Protein AF-A0A218NM94-F1 (afdb_monomer_lite)

Radius of gyration: 32.12 Å; chains: 1; bounding box: 61×54×102 Å

Sequence (237 aa):
MKALKYLYLQYPYISLLTIGGLIFYWLFNIYSILLILPFGMTILFIKFINKNYQDMENSHKIRSNFVQSINMLYYETKLKHLSLINGIKETSISSNNKEVCSYFKSISRRVTYGEKLIDALDDKCPNEIYDMVSSIKGNISSGMDFGKSSYSVYKSEINKENDLSEYKAYSAQKYSTLGILASIVMPSFIMFGVIGYSIINSFLKIFWAFSIVLTCIIPPVYLIIKLKMKSVDFNEV

Organism: NCBI:txid1920749

Structure (mmCIF, N/CA/C/O backbone):
data_AF-A0A218NM94-F1
#
_entry.id   AF-A0A218NM94-F1
#
loop_
_atom_site.group_PDB
_atom_site.id
_atom_site.type_symbol
_atom_site.label_atom_id
_atom_site.label_alt_id
_atom_site.label_comp_id
_atom_site.label_asym_id
_atom_site.label_entity_id
_atom_site.label_seq_id
_atom_site.pdbx_PDB_ins_code
_atom_site.Cartn_x
_atom_site.Cartn_y
_atom_site.Cartn_z
_atom_site.occupancy
_atom_site.B_iso_or_equiv
_atom_site.auth_seq_id
_atom_site.auth_comp_id
_atom_site.auth_asym_id
_atom_site.auth_atom_id
_atom_site.pdbx_PDB_model_num
ATOM 1 N N . MET A 1 1 ? 20.799 38.366 -69.382 1.00 53.56 1 MET A N 1
ATOM 2 C CA . MET A 1 1 ? 20.299 36.968 -69.434 1.00 53.56 1 MET A CA 1
ATOM 3 C C . MET A 1 1 ? 21.374 35.927 -69.801 1.00 53.56 1 MET A C 1
ATOM 5 O O . MET A 1 1 ? 21.393 34.878 -69.175 1.00 53.56 1 MET A O 1
ATOM 9 N N . LYS A 1 2 ? 22.316 36.194 -70.731 1.00 53.50 2 LYS A N 1
ATOM 10 C CA . LYS A 1 2 ? 23.432 35.264 -71.050 1.00 53.50 2 LYS A CA 1
ATOM 11 C C . LYS A 1 2 ? 24.483 35.104 -69.927 1.00 53.50 2 LYS A C 1
ATOM 13 O O . LYS A 1 2 ? 24.964 33.998 -69.725 1.00 53.50 2 LYS A O 1
ATOM 18 N N . ALA A 1 3 ? 24.772 36.153 -69.149 1.00 54.31 3 ALA A N 1
ATOM 19 C CA . ALA A 1 3 ? 25.753 36.107 -68.050 1.00 54.31 3 ALA A CA 1
ATOM 20 C C . ALA A 1 3 ? 25.316 35.231 -66.851 1.00 54.31 3 ALA A C 1
ATOM 22 O O . ALA A 1 3 ? 26.123 34.510 -66.277 1.00 54.31 3 ALA A O 1
ATOM 23 N N . LEU A 1 4 ? 24.017 35.215 -66.531 1.00 53.50 4 LEU A N 1
ATOM 24 C CA . LEU A 1 4 ? 23.440 34.344 -65.495 1.00 53.50 4 LEU A CA 1
ATOM 25 C C . LEU A 1 4 ? 23.495 32.858 -65.886 1.00 53.50 4 LEU A C 1
ATOM 27 O O . LEU A 1 4 ? 23.698 31.998 -65.035 1.00 53.50 4 LEU A O 1
ATOM 31 N N . LYS A 1 5 ? 23.375 32.564 -67.187 1.00 53.25 5 LYS A N 1
ATOM 32 C CA . LYS A 1 5 ? 23.492 31.204 -67.727 1.00 53.25 5 LYS A CA 1
ATOM 33 C C . LYS A 1 5 ? 24.925 30.661 -67.602 1.00 53.25 5 LYS A C 1
ATOM 35 O O . LYS A 1 5 ? 25.093 29.473 -67.363 1.00 53.25 5 LYS A O 1
ATOM 40 N N . TYR A 1 6 ? 25.937 31.529 -67.698 1.00 51.84 6 TYR A N 1
ATOM 41 C CA . TYR A 1 6 ? 27.348 31.167 -67.514 1.00 51.84 6 TYR A CA 1
ATOM 42 C C . TYR A 1 6 ? 27.719 30.917 -66.045 1.00 51.84 6 TYR A C 1
ATOM 44 O O . TYR A 1 6 ? 28.402 29.941 -65.759 1.00 51.84 6 TYR A O 1
ATOM 52 N N . LEU A 1 7 ? 27.196 31.713 -65.106 1.00 51.97 7 LEU A N 1
ATOM 53 C CA . LEU A 1 7 ? 27.401 31.494 -63.665 1.00 51.97 7 LEU A CA 1
ATOM 54 C C . LEU A 1 7 ? 26.847 30.140 -63.181 1.00 51.97 7 LEU A C 1
ATOM 56 O O . LEU A 1 7 ? 27.481 29.475 -62.366 1.00 51.97 7 LEU A O 1
ATOM 60 N N . TYR A 1 8 ? 25.709 29.697 -63.726 1.00 52.47 8 TYR A N 1
ATOM 61 C CA . TYR A 1 8 ? 25.115 28.391 -63.401 1.00 52.47 8 TYR A CA 1
ATOM 62 C C . TYR A 1 8 ? 25.896 27.200 -63.992 1.00 52.47 8 TYR A C 1
ATOM 64 O O . TYR A 1 8 ? 25.900 26.117 -63.414 1.00 52.47 8 TYR A O 1
ATOM 72 N N . LEU A 1 9 ? 26.572 27.403 -65.129 1.00 53.91 9 LEU A N 1
ATOM 73 C CA . LEU A 1 9 ? 27.422 26.403 -65.792 1.00 53.91 9 LEU A CA 1
ATOM 74 C C . LEU A 1 9 ? 28.809 26.274 -65.142 1.00 53.91 9 LEU A C 1
ATOM 76 O O . LEU A 1 9 ? 29.427 25.219 -65.240 1.00 53.91 9 LEU A O 1
ATOM 80 N N . GLN A 1 10 ? 29.291 27.328 -64.478 1.00 53.81 10 GLN A N 1
ATOM 81 C CA . GLN A 1 10 ? 30.653 27.396 -63.941 1.00 53.81 10 GLN A CA 1
ATOM 82 C C . GLN A 1 10 ? 30.760 26.921 -62.481 1.00 53.81 10 GLN A C 1
ATOM 84 O O . GLN A 1 10 ? 31.836 26.510 -62.055 1.00 53.81 10 GLN A O 1
ATOM 89 N N . TYR A 1 11 ? 29.649 26.897 -61.730 1.00 55.34 11 TYR A N 1
ATOM 90 C CA . TYR A 1 11 ? 29.624 26.460 -60.325 1.00 55.34 11 TYR A CA 1
ATOM 91 C C . TYR A 1 11 ? 28.515 25.443 -59.976 1.00 55.34 11 TYR A C 1
ATOM 93 O O . TYR A 1 11 ? 27.888 25.573 -58.920 1.00 55.34 11 TYR A O 1
ATOM 101 N N . PRO A 1 12 ? 28.276 24.390 -60.787 1.00 60.06 12 PRO A N 1
ATOM 102 C CA . PRO A 1 12 ? 27.277 23.363 -60.465 1.00 60.06 12 PRO A CA 1
ATOM 103 C C . PRO A 1 12 ? 27.571 22.649 -59.133 1.00 60.06 12 PRO A C 1
ATOM 105 O O . PRO A 1 12 ? 26.672 22.128 -58.484 1.00 60.06 12 PRO A O 1
ATOM 108 N N . TYR A 1 13 ? 28.828 22.667 -58.686 1.00 59.38 13 TYR A N 1
ATOM 109 C CA . TYR A 1 13 ? 29.263 22.073 -57.424 1.00 59.38 13 TYR A CA 1
ATOM 110 C C . TYR A 1 13 ? 28.850 22.882 -56.185 1.00 59.38 13 TYR A C 1
ATOM 112 O O . TYR A 1 13 ? 28.630 22.293 -55.130 1.00 59.38 13 TYR A O 1
ATOM 120 N N . ILE A 1 14 ? 28.700 24.209 -56.292 1.00 64.88 14 ILE A N 1
ATOM 121 C CA . ILE A 1 14 ? 28.324 25.069 -55.153 1.00 64.88 14 ILE A CA 1
ATOM 122 C C . ILE A 1 14 ? 26.828 24.927 -54.846 1.00 64.88 14 ILE A C 1
ATOM 124 O O . ILE A 1 14 ? 26.435 24.833 -53.681 1.00 64.88 14 ILE A O 1
ATOM 128 N N . SER A 1 15 ? 25.985 24.845 -55.880 1.00 67.31 15 SER A N 1
ATOM 129 C CA . SER A 1 15 ? 24.555 24.561 -55.712 1.00 67.31 15 SER A CA 1
ATOM 130 C C . SER A 1 15 ? 24.318 23.142 -55.182 1.00 67.31 15 SER A C 1
ATOM 132 O O . SER A 1 15 ? 23.491 22.956 -54.294 1.00 67.31 15 SER A O 1
ATOM 134 N N . LEU A 1 16 ? 25.096 22.147 -55.625 1.00 68.50 16 LEU A N 1
ATOM 135 C CA . LEU A 1 16 ? 25.020 20.785 -55.080 1.00 68.50 16 LEU A CA 1
ATOM 136 C C . LEU A 1 16 ? 25.474 20.696 -53.614 1.00 68.50 16 LEU A C 1
ATOM 138 O O . LEU A 1 16 ? 24.829 20.012 -52.823 1.00 68.50 16 LEU A O 1
ATOM 142 N N . LEU A 1 17 ? 26.547 21.398 -53.235 1.00 66.31 17 LEU A N 1
ATOM 143 C CA . LEU A 1 17 ? 27.038 21.441 -51.852 1.00 66.31 17 LEU A CA 1
ATOM 144 C C . LEU A 1 17 ? 26.047 22.122 -50.904 1.00 66.31 17 LEU A C 1
ATOM 146 O O . LEU A 1 17 ? 25.830 21.643 -49.795 1.00 66.31 17 LEU A O 1
ATOM 150 N N . THR A 1 18 ? 25.420 23.216 -51.339 1.00 71.88 18 THR A N 1
ATOM 151 C CA . THR A 1 18 ? 24.426 23.936 -50.525 1.00 71.88 18 THR A CA 1
ATOM 152 C C . THR A 1 18 ? 23.131 23.141 -50.367 1.00 71.88 18 THR A C 1
ATOM 154 O O . THR A 1 18 ? 22.624 23.030 -49.251 1.00 71.88 18 THR A O 1
ATOM 157 N N . ILE A 1 19 ? 22.636 22.508 -51.437 1.00 76.00 19 ILE A N 1
ATOM 158 C CA . ILE A 1 19 ? 21.467 21.615 -51.375 1.00 76.00 19 ILE A CA 1
ATOM 159 C C . ILE A 1 19 ? 21.780 20.370 -50.530 1.00 76.00 19 ILE A C 1
ATOM 161 O O . ILE A 1 19 ? 20.990 20.007 -49.660 1.00 76.00 19 ILE A O 1
ATOM 165 N N . GLY A 1 20 ? 22.948 19.749 -50.721 1.00 72.12 20 GLY A N 1
ATOM 166 C CA . GLY A 1 20 ? 23.395 18.603 -49.926 1.00 72.12 20 GLY A CA 1
ATOM 167 C C . GLY A 1 20 ? 23.556 18.938 -48.441 1.00 72.12 20 GLY A C 1
ATOM 168 O O . GLY A 1 20 ? 23.115 18.167 -47.590 1.00 72.12 20 GLY A O 1
ATOM 169 N N . GLY A 1 21 ? 24.104 20.115 -48.122 1.00 71.69 21 GLY A N 1
ATOM 170 C CA . GLY A 1 21 ? 24.220 20.618 -46.751 1.00 71.69 21 GLY A CA 1
ATOM 171 C C . GLY A 1 21 ? 22.864 20.884 -46.091 1.00 71.69 21 GLY A C 1
ATOM 172 O O . GLY A 1 21 ? 22.669 20.520 -44.932 1.00 71.69 21 GLY A O 1
ATOM 173 N N . LEU A 1 22 ? 21.899 21.441 -46.832 1.00 72.25 22 LEU A N 1
ATOM 174 C CA . LEU A 1 22 ? 20.527 21.646 -46.351 1.00 72.25 22 LEU A CA 1
ATOM 175 C C . LEU A 1 22 ? 19.803 20.321 -46.087 1.00 72.25 22 LEU A C 1
ATOM 177 O O . LEU A 1 22 ? 19.177 20.170 -45.039 1.00 72.25 22 LEU A O 1
ATOM 181 N N . ILE A 1 23 ? 19.926 19.345 -46.992 1.00 74.56 23 ILE A N 1
ATOM 182 C CA . ILE A 1 23 ? 19.356 18.001 -46.810 1.00 74.56 23 ILE A CA 1
ATOM 183 C C . ILE A 1 23 ? 19.996 17.311 -45.600 1.00 74.56 23 ILE A C 1
ATOM 185 O O . ILE A 1 23 ? 19.284 16.737 -44.777 1.00 74.56 23 ILE A O 1
ATOM 189 N N . PHE A 1 24 ? 21.319 17.409 -45.450 1.00 70.44 24 PHE A N 1
ATOM 190 C CA . PHE A 1 24 ? 22.036 16.851 -44.304 1.00 70.44 24 PHE A CA 1
ATOM 191 C C . PHE A 1 24 ? 21.584 17.483 -42.981 1.00 70.44 24 PHE A C 1
ATOM 193 O O . PHE A 1 24 ? 21.282 16.759 -42.037 1.00 70.44 24 PHE A O 1
ATOM 200 N N . TYR A 1 25 ? 21.461 18.813 -42.918 1.00 72.44 25 TYR A N 1
ATOM 201 C CA . TYR A 1 25 ? 20.959 19.524 -41.737 1.00 72.44 25 TYR A CA 1
ATOM 202 C C . TYR A 1 25 ? 19.510 19.143 -41.393 1.00 72.44 25 TYR A C 1
ATOM 204 O O . TYR A 1 25 ? 19.170 18.952 -40.224 1.00 72.44 25 TYR A O 1
ATOM 212 N N . TRP A 1 26 ? 18.651 18.990 -42.404 1.00 72.62 26 TRP A N 1
ATOM 213 C CA . TRP A 1 26 ? 17.251 18.612 -42.209 1.00 72.62 26 TRP A CA 1
ATOM 214 C C . TRP A 1 26 ? 17.112 17.170 -41.703 1.00 72.62 26 TRP A C 1
ATOM 216 O O . TRP A 1 26 ? 16.422 16.925 -40.712 1.00 72.62 26 TRP A O 1
ATOM 226 N N . LEU A 1 27 ? 17.847 16.231 -42.309 1.00 67.31 27 LEU A N 1
ATOM 227 C CA . LEU A 1 27 ? 17.926 14.845 -41.842 1.00 67.31 27 LEU A CA 1
ATOM 228 C C . LEU A 1 27 ? 18.492 14.777 -40.421 1.00 67.31 27 LEU A C 1
ATOM 230 O O . LEU A 1 27 ? 17.910 14.107 -39.572 1.00 67.31 27 LEU A O 1
ATOM 234 N N . PHE A 1 28 ? 19.571 15.508 -40.130 1.00 71.44 28 PHE A N 1
ATOM 235 C CA . PHE A 1 28 ? 20.181 15.541 -38.800 1.00 71.44 28 PHE A CA 1
ATOM 236 C C . PHE A 1 28 ? 19.199 16.036 -37.729 1.00 71.44 28 PHE A C 1
ATOM 238 O O . PHE A 1 28 ? 19.097 15.416 -36.671 1.00 71.44 28 PHE A O 1
ATOM 245 N N . ASN A 1 29 ? 18.409 17.080 -38.004 1.00 67.00 29 ASN A N 1
ATOM 246 C CA . ASN A 1 29 ? 17.378 17.554 -37.074 1.00 67.00 29 ASN A CA 1
ATOM 247 C C . ASN A 1 29 ? 16.273 16.516 -36.834 1.00 67.00 29 ASN A C 1
ATOM 249 O O . ASN A 1 29 ? 15.885 16.295 -35.689 1.00 67.00 29 ASN A O 1
ATOM 253 N N . ILE A 1 30 ? 15.799 15.834 -37.881 1.00 71.75 30 ILE A N 1
ATOM 254 C CA . ILE A 1 30 ? 14.775 14.784 -37.745 1.00 71.75 30 ILE A CA 1
ATOM 255 C C . ILE A 1 30 ? 15.302 13.604 -36.929 1.00 71.75 30 ILE A C 1
ATOM 257 O O . ILE A 1 30 ? 14.621 13.149 -36.010 1.00 71.75 30 ILE A O 1
ATOM 261 N N . TYR A 1 31 ? 16.527 13.149 -37.206 1.00 64.75 31 TYR A N 1
ATOM 262 C CA . TYR A 1 31 ? 17.182 12.104 -36.416 1.00 64.75 31 TYR A CA 1
ATOM 263 C C . TYR A 1 31 ? 17.362 12.524 -34.952 1.00 64.75 31 TYR A C 1
ATOM 265 O O . TYR A 1 31 ? 17.128 11.717 -34.054 1.00 64.75 31 TYR A O 1
ATOM 273 N N . SER A 1 32 ? 17.708 13.788 -34.700 1.00 64.12 32 SER A N 1
ATOM 274 C CA . SER A 1 32 ? 17.863 14.328 -33.343 1.00 64.12 32 SER A CA 1
ATOM 275 C C . SER A 1 32 ? 16.534 14.351 -32.576 1.00 64.12 32 SER A C 1
ATOM 277 O O . SER A 1 32 ? 16.477 13.948 -31.416 1.00 64.12 32 SER A O 1
ATOM 279 N N . ILE A 1 33 ? 15.442 14.764 -33.227 1.00 69.06 33 ILE A N 1
ATOM 280 C CA . ILE A 1 33 ? 14.098 14.795 -32.626 1.00 69.06 33 ILE A CA 1
ATOM 281 C C . ILE A 1 33 ? 13.595 13.374 -32.342 1.00 69.06 33 ILE A C 1
ATOM 283 O O . ILE A 1 33 ? 13.085 13.106 -31.252 1.00 69.06 33 ILE A O 1
ATOM 287 N N . LEU A 1 34 ? 13.793 12.448 -33.288 1.00 66.12 34 LEU A N 1
ATOM 288 C CA . LEU A 1 34 ? 13.477 11.026 -33.111 1.00 66.12 34 LEU A CA 1
ATOM 289 C C . LEU A 1 34 ? 14.283 10.387 -31.975 1.00 66.12 34 LEU A C 1
ATOM 291 O O . LEU A 1 34 ? 13.782 9.472 -31.328 1.00 66.12 34 LEU A O 1
ATOM 295 N N . LEU A 1 35 ? 15.497 10.876 -31.703 1.00 63.84 35 LEU A N 1
ATOM 296 C CA . LEU A 1 35 ? 16.317 10.434 -30.574 1.00 63.84 35 LEU A CA 1
ATOM 297 C C . LEU A 1 35 ? 15.827 10.975 -29.230 1.00 63.84 35 LEU A C 1
ATOM 299 O O . LEU A 1 35 ? 15.881 10.245 -28.250 1.00 63.84 35 LEU A O 1
ATOM 303 N N . ILE A 1 36 ? 15.338 12.216 -29.158 1.00 66.56 36 ILE A N 1
ATOM 304 C CA . ILE A 1 36 ? 14.906 12.849 -27.895 1.00 66.56 36 ILE A CA 1
ATOM 305 C C . ILE A 1 36 ? 13.510 12.370 -27.457 1.00 66.56 36 ILE A C 1
ATOM 307 O O . ILE A 1 36 ? 13.238 12.253 -26.259 1.00 66.56 36 ILE A O 1
ATOM 311 N N . LEU A 1 37 ? 12.627 12.051 -28.408 1.00 67.88 37 LEU A N 1
ATOM 312 C CA . LEU A 1 37 ? 11.255 11.591 -28.148 1.00 67.88 37 LEU A CA 1
ATOM 313 C C . LEU A 1 37 ? 11.172 10.385 -27.182 1.00 67.88 37 LEU A C 1
ATOM 315 O O . LEU A 1 37 ? 10.437 10.471 -26.193 1.00 67.88 37 LEU A O 1
ATOM 319 N N . PRO A 1 38 ? 11.937 9.294 -27.383 1.00 67.50 38 PRO A N 1
ATOM 320 C CA . PRO A 1 38 ? 11.977 8.156 -26.465 1.00 67.50 38 PRO A CA 1
ATOM 321 C C . PRO A 1 38 ? 12.406 8.528 -25.041 1.00 67.50 38 PRO A C 1
ATOM 323 O O . PRO A 1 38 ? 11.847 7.999 -24.077 1.00 67.50 38 PRO A O 1
ATOM 326 N N . PHE A 1 39 ? 13.346 9.468 -24.879 1.00 66.12 39 PHE A N 1
ATOM 327 C CA . PHE A 1 39 ? 13.764 9.952 -23.558 1.00 66.12 39 PHE A CA 1
ATOM 328 C C . PHE A 1 39 ? 12.646 10.730 -22.866 1.00 66.12 39 PHE A C 1
ATOM 330 O O . PHE A 1 39 ? 12.366 10.485 -21.692 1.00 66.12 39 PHE A O 1
ATOM 337 N N . GLY A 1 40 ? 11.965 11.622 -23.592 1.00 70.12 40 GLY A N 1
ATOM 338 C CA . GLY A 1 40 ? 10.813 12.359 -23.067 1.00 70.12 40 GLY A CA 1
ATOM 339 C C . GLY A 1 40 ? 9.697 11.423 -22.595 1.00 70.12 40 GLY A C 1
ATOM 340 O O . GLY A 1 40 ? 9.212 11.554 -21.469 1.00 70.12 40 GLY A O 1
ATOM 341 N N . MET A 1 41 ? 9.357 10.419 -23.411 1.00 70.38 41 MET A N 1
ATOM 342 C CA . MET A 1 41 ? 8.356 9.400 -23.068 1.00 70.38 41 MET A CA 1
ATOM 343 C C . MET A 1 41 ? 8.773 8.566 -21.854 1.00 70.38 41 MET A C 1
ATOM 345 O O . MET A 1 41 ? 7.959 8.328 -20.964 1.00 70.38 41 MET A O 1
ATOM 349 N N . THR A 1 42 ? 10.050 8.189 -21.767 1.00 69.75 42 THR A N 1
ATOM 350 C CA . THR A 1 42 ? 10.607 7.456 -20.621 1.00 69.75 42 THR A CA 1
ATOM 351 C C . THR A 1 42 ? 10.479 8.261 -19.327 1.00 69.75 42 THR A C 1
ATOM 353 O O . THR A 1 42 ? 9.999 7.743 -18.321 1.00 69.75 42 THR A O 1
ATOM 356 N N . ILE A 1 43 ? 10.831 9.550 -19.341 1.00 73.12 43 ILE A N 1
ATOM 357 C CA . ILE A 1 43 ? 10.730 10.423 -18.159 1.00 73.12 43 ILE A CA 1
ATOM 358 C C . ILE A 1 43 ? 9.274 10.578 -17.703 1.00 73.12 43 ILE A C 1
ATOM 360 O O . ILE A 1 43 ? 8.994 10.501 -16.504 1.00 73.12 43 ILE A O 1
ATOM 364 N N . LEU A 1 44 ? 8.342 10.788 -18.640 1.00 71.56 44 LEU A N 1
ATOM 365 C CA . LEU A 1 44 ? 6.914 10.886 -18.325 1.00 71.56 44 LEU A CA 1
ATOM 366 C C . LEU A 1 44 ? 6.380 9.580 -17.734 1.00 71.56 44 LEU A C 1
ATOM 368 O O . LEU A 1 44 ? 5.675 9.611 -16.726 1.00 71.56 44 LEU A O 1
ATOM 372 N N . PHE A 1 45 ? 6.772 8.445 -18.311 1.00 72.25 45 PHE A N 1
ATOM 373 C CA . PHE A 1 45 ? 6.388 7.125 -17.829 1.00 72.25 45 PHE A CA 1
ATOM 374 C C . PHE A 1 45 ? 6.890 6.875 -16.402 1.00 72.25 45 PHE A C 1
ATOM 376 O O . PHE A 1 45 ? 6.106 6.485 -15.541 1.00 72.25 45 PHE A O 1
ATOM 383 N N . ILE A 1 46 ? 8.157 7.199 -16.113 1.00 72.50 46 ILE A N 1
ATOM 384 C CA . ILE A 1 46 ? 8.741 7.098 -14.764 1.00 72.50 46 ILE A CA 1
ATOM 385 C C . ILE A 1 46 ? 7.989 7.988 -13.766 1.00 72.50 46 ILE A C 1
ATOM 387 O O . ILE A 1 46 ? 7.678 7.547 -12.659 1.00 72.50 46 ILE A O 1
ATOM 391 N N . LYS A 1 47 ? 7.664 9.232 -14.145 1.00 70.75 47 LYS A N 1
ATOM 392 C CA . LYS A 1 47 ? 6.899 10.151 -13.286 1.00 70.75 47 LYS A CA 1
ATOM 393 C C . LYS A 1 47 ? 5.495 9.629 -12.982 1.00 70.75 47 LYS A C 1
ATOM 395 O O . LYS A 1 47 ? 5.091 9.651 -11.822 1.00 70.75 47 LYS A O 1
ATOM 400 N N . PHE A 1 48 ? 4.771 9.165 -14.002 1.00 73.50 48 PHE A N 1
ATOM 401 C CA . PHE A 1 48 ? 3.420 8.619 -13.849 1.00 73.50 48 PHE A CA 1
ATOM 402 C C . PHE A 1 48 ? 3.411 7.419 -12.902 1.00 73.50 48 PHE A C 1
ATOM 404 O O . PHE A 1 48 ? 2.632 7.352 -11.954 1.00 73.50 48 PHE A O 1
ATOM 411 N N . ILE A 1 49 ? 4.352 6.511 -13.125 1.00 71.56 49 ILE A N 1
ATOM 412 C CA . ILE A 1 49 ? 4.533 5.321 -12.316 1.00 71.56 49 ILE A CA 1
ATOM 413 C C . ILE A 1 49 ? 4.875 5.651 -10.854 1.00 71.56 49 ILE A C 1
ATOM 415 O O . ILE A 1 49 ? 4.274 5.081 -9.945 1.00 71.56 49 ILE A O 1
ATOM 419 N N . ASN A 1 50 ? 5.817 6.568 -10.617 1.00 71.25 50 ASN A N 1
ATOM 420 C CA . ASN A 1 50 ? 6.214 6.941 -9.258 1.00 71.25 50 ASN A CA 1
ATOM 421 C C . ASN A 1 50 ? 5.055 7.573 -8.486 1.00 71.25 50 ASN A C 1
ATOM 423 O O . ASN A 1 50 ? 4.925 7.325 -7.290 1.00 71.25 50 ASN A O 1
ATOM 427 N N . LYS A 1 51 ? 4.209 8.361 -9.163 1.00 73.06 51 LYS A N 1
ATOM 428 C CA . LYS A 1 51 ? 3.021 8.954 -8.546 1.00 73.06 51 LYS A CA 1
ATOM 429 C C . LYS A 1 51 ? 2.026 7.876 -8.109 1.00 73.06 51 LYS A C 1
ATOM 431 O O . LYS A 1 51 ? 1.687 7.824 -6.935 1.00 73.06 51 LYS A O 1
ATOM 436 N N . ASN A 1 52 ? 1.648 6.969 -9.015 1.00 71.75 52 ASN A N 1
ATOM 437 C CA . ASN A 1 52 ? 0.734 5.869 -8.679 1.00 71.75 52 ASN A CA 1
ATOM 438 C C . ASN A 1 52 ? 1.273 5.011 -7.527 1.00 71.75 52 ASN A C 1
ATOM 440 O O . ASN A 1 52 ? 0.515 4.549 -6.681 1.00 71.75 52 ASN A O 1
ATOM 444 N N . TYR A 1 53 ? 2.591 4.819 -7.481 1.00 70.06 53 TYR A N 1
ATOM 445 C CA . TYR A 1 53 ? 3.240 4.092 -6.401 1.00 70.06 53 TYR A CA 1
ATOM 446 C C . TYR A 1 53 ? 3.141 4.820 -5.050 1.00 70.06 53 TYR A C 1
ATOM 448 O O . TYR A 1 53 ? 2.840 4.189 -4.040 1.00 70.06 53 TYR A O 1
ATOM 456 N N . GLN A 1 54 ? 3.366 6.136 -5.016 1.00 73.75 54 GLN A N 1
ATOM 457 C CA . GLN A 1 54 ? 3.206 6.925 -3.789 1.00 73.75 54 GLN A CA 1
ATOM 458 C C . GLN A 1 54 ? 1.764 6.885 -3.272 1.00 73.75 54 GLN A C 1
ATOM 460 O O . GLN A 1 54 ? 1.553 6.770 -2.065 1.00 73.75 54 GLN A O 1
ATOM 465 N N . ASP A 1 55 ? 0.789 6.931 -4.179 1.00 75.00 55 ASP A N 1
ATOM 466 C CA . ASP A 1 55 ? -0.630 6.850 -3.829 1.00 75.00 55 ASP A CA 1
ATOM 467 C C . ASP A 1 55 ? -0.974 5.471 -3.224 1.00 75.00 55 ASP A C 1
ATOM 469 O O . ASP A 1 55 ? -1.625 5.399 -2.180 1.00 75.00 55 ASP A O 1
ATOM 473 N N . MET A 1 56 ? -0.451 4.378 -3.799 1.00 75.56 56 MET A N 1
ATOM 474 C CA . MET A 1 56 ? -0.589 3.025 -3.234 1.00 75.56 56 MET A CA 1
ATOM 475 C C . MET A 1 56 ? 0.053 2.901 -1.844 1.00 75.56 56 MET A C 1
ATOM 477 O O . MET A 1 56 ? -0.576 2.394 -0.917 1.00 75.56 56 MET A O 1
ATOM 481 N N . GLU A 1 57 ? 1.287 3.382 -1.666 1.00 77.81 57 GLU A N 1
ATOM 482 C CA . GLU A 1 57 ? 1.997 3.300 -0.380 1.00 77.81 57 GLU A CA 1
ATOM 483 C C . GLU A 1 57 ? 1.258 4.071 0.730 1.00 77.81 57 GLU A C 1
ATOM 485 O O . GLU A 1 57 ? 1.135 3.587 1.860 1.00 77.81 57 GLU A O 1
ATOM 490 N N . ASN A 1 58 ? 0.702 5.241 0.400 1.00 81.06 58 ASN A N 1
ATOM 491 C CA . ASN A 1 58 ? -0.127 6.011 1.325 1.00 81.06 58 ASN A CA 1
ATOM 492 C C . 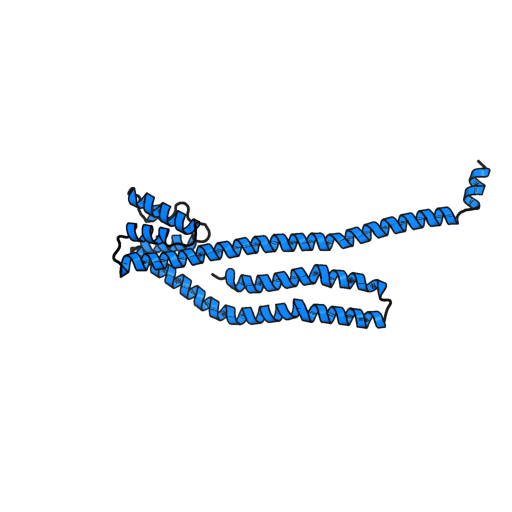ASN A 1 58 ? -1.403 5.254 1.713 1.00 81.06 58 ASN A C 1
ATOM 494 O O . ASN A 1 58 ? -1.723 5.197 2.903 1.00 81.06 58 ASN A O 1
ATOM 498 N N . SER A 1 59 ? -2.077 4.623 0.747 1.00 82.69 59 SER A N 1
ATOM 499 C CA . SER A 1 59 ? -3.269 3.805 1.002 1.00 82.69 59 SER A CA 1
ATOM 500 C C . SER A 1 59 ? -2.983 2.660 1.981 1.00 82.69 59 SER A C 1
ATOM 502 O O . SER A 1 59 ? -3.646 2.547 3.016 1.00 82.69 59 SER A O 1
ATOM 504 N N . HIS A 1 60 ? -1.912 1.888 1.758 1.00 81.69 60 HIS A N 1
ATOM 505 C CA . HIS A 1 60 ? -1.514 0.827 2.695 1.00 81.69 60 HIS A CA 1
ATOM 506 C C . HIS A 1 60 ? -1.185 1.349 4.080 1.00 81.69 60 HIS A C 1
ATOM 508 O O . HIS A 1 60 ? -1.548 0.736 5.087 1.00 81.69 60 HIS A O 1
ATOM 514 N N . LYS A 1 61 ? -0.515 2.498 4.152 1.00 84.94 61 LYS A N 1
ATOM 515 C CA . LYS A 1 61 ? -0.201 3.122 5.430 1.00 84.94 61 LYS A CA 1
ATOM 516 C C . LYS A 1 61 ? -1.472 3.515 6.179 1.00 84.94 61 LYS A C 1
ATOM 518 O O . LYS A 1 61 ? -1.520 3.339 7.396 1.00 84.94 61 LYS A O 1
ATOM 523 N N . ILE A 1 62 ? -2.494 4.037 5.502 1.00 86.75 62 ILE A N 1
ATOM 524 C CA . ILE A 1 62 ? -3.793 4.346 6.120 1.00 86.75 62 ILE A CA 1
ATOM 525 C C . ILE A 1 62 ? -4.455 3.052 6.611 1.00 86.75 62 ILE A C 1
ATOM 527 O O . ILE A 1 62 ? -4.799 2.969 7.794 1.00 86.75 62 ILE A O 1
ATOM 531 N N . ARG A 1 63 ? -4.537 2.028 5.750 1.00 89.56 63 ARG A N 1
ATOM 532 C CA . ARG A 1 63 ? -5.129 0.715 6.058 1.00 89.56 63 ARG A CA 1
ATOM 533 C C . ARG A 1 63 ? -4.487 0.066 7.288 1.00 89.56 63 ARG A C 1
ATOM 535 O O . ARG A 1 63 ? -5.175 -0.240 8.258 1.00 89.56 63 ARG A O 1
ATOM 542 N N . SER A 1 64 ? -3.158 -0.040 7.307 1.00 87.50 64 SER A N 1
ATOM 543 C CA . SER A 1 64 ? -2.401 -0.644 8.413 1.00 87.50 64 SER A CA 1
ATOM 544 C C . SER A 1 64 ? -2.573 0.125 9.730 1.00 87.50 64 SER A C 1
ATOM 546 O O . SER A 1 64 ? -2.830 -0.468 10.779 1.00 87.50 64 SER A O 1
ATOM 548 N N . ASN A 1 65 ? -2.524 1.464 9.687 1.00 89.12 65 ASN A N 1
ATOM 549 C CA . ASN A 1 65 ? -2.772 2.281 10.880 1.00 89.12 65 ASN A CA 1
ATOM 550 C C . ASN A 1 65 ? -4.204 2.111 11.403 1.00 89.12 65 ASN A C 1
ATOM 552 O O . ASN A 1 65 ? -4.425 2.147 12.616 1.00 89.12 65 ASN A O 1
ATOM 556 N N . PHE A 1 66 ? -5.179 1.924 10.512 1.00 90.44 66 PHE A N 1
ATOM 557 C CA . PHE A 1 66 ? -6.558 1.660 10.901 1.00 90.44 66 PHE A CA 1
ATOM 558 C C . PHE A 1 66 ? -6.706 0.295 11.582 1.00 90.44 66 PHE A C 1
ATOM 560 O O . PHE A 1 66 ? -7.259 0.239 12.679 1.00 90.44 66 PHE A O 1
ATOM 567 N N . VAL A 1 67 ? -6.124 -0.768 11.019 1.00 90.44 67 VAL A N 1
ATOM 568 C CA . VAL A 1 67 ? -6.079 -2.115 11.625 1.00 90.44 67 VAL A CA 1
ATOM 569 C C . VAL A 1 67 ? -5.478 -2.068 13.037 1.00 90.44 67 VAL A C 1
ATOM 571 O O . VAL A 1 67 ? -6.070 -2.587 13.988 1.00 90.44 67 VAL A O 1
ATOM 574 N N . GLN A 1 68 ? -4.352 -1.368 13.212 1.00 89.81 68 GLN A N 1
ATOM 575 C CA . GLN A 1 68 ? -3.732 -1.161 14.528 1.00 89.81 68 GLN A CA 1
ATOM 576 C C . GLN A 1 68 ? -4.641 -0.382 15.488 1.00 89.81 68 GLN A C 1
ATOM 578 O O . GLN A 1 68 ? -4.768 -0.746 16.658 1.00 89.81 68 GLN A O 1
ATOM 583 N N . SER A 1 69 ? -5.304 0.667 14.995 1.00 90.12 69 SER A N 1
ATOM 584 C CA . SER A 1 69 ? -6.216 1.492 15.796 1.00 90.12 69 SER A CA 1
ATOM 585 C C . SER A 1 69 ? -7.432 0.686 16.266 1.00 90.12 69 SER A C 1
ATOM 587 O O . SER A 1 69 ? -7.837 0.791 17.419 1.00 90.12 69 SER A O 1
ATOM 589 N N . ILE A 1 70 ? -7.984 -0.183 15.418 1.00 90.94 70 ILE A N 1
ATOM 590 C CA . ILE A 1 70 ? -9.101 -1.060 15.787 1.00 90.94 70 ILE A CA 1
ATOM 591 C C . ILE A 1 70 ? -8.687 -2.088 16.856 1.00 90.94 70 ILE A C 1
ATOM 593 O O . ILE A 1 70 ? -9.457 -2.366 17.779 1.00 90.94 70 ILE A O 1
ATOM 597 N N . ASN A 1 71 ? -7.473 -2.638 16.774 1.00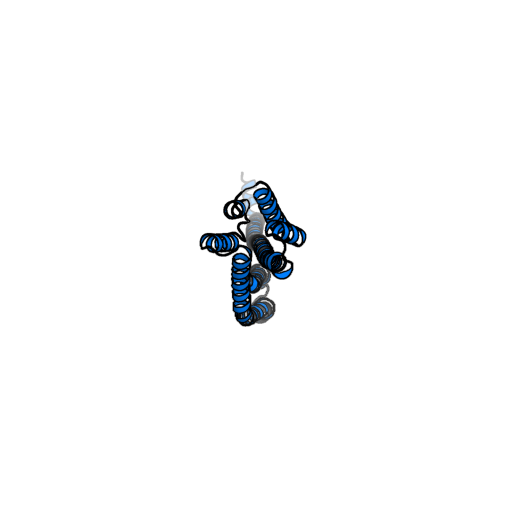 90.19 71 ASN A N 1
ATOM 598 C CA . ASN A 1 71 ? -6.951 -3.522 17.819 1.00 90.19 71 ASN A CA 1
ATOM 599 C C . ASN A 1 71 ? -6.772 -2.784 19.152 1.00 90.19 71 ASN A C 1
ATOM 601 O O . ASN A 1 71 ? -7.155 -3.290 20.207 1.00 90.19 71 ASN A O 1
ATOM 605 N N . MET A 1 72 ? -6.235 -1.562 19.095 1.00 87.19 72 MET A N 1
ATOM 606 C CA . MET A 1 72 ? -6.075 -0.708 20.271 1.00 87.19 72 MET A CA 1
ATOM 607 C C . MET A 1 72 ? -7.428 -0.411 20.919 1.00 87.19 72 MET A C 1
ATOM 609 O O . MET A 1 72 ? -7.595 -0.595 22.117 1.00 87.19 72 MET A O 1
ATOM 613 N N . LEU A 1 73 ? -8.435 -0.063 20.124 1.00 87.81 73 LEU A N 1
ATOM 614 C CA . LEU A 1 73 ? -9.801 0.133 20.593 1.00 87.81 73 LEU A CA 1
ATOM 615 C C . LEU A 1 73 ? -10.357 -1.104 21.319 1.00 87.81 73 LEU A C 1
ATOM 617 O O . LEU A 1 73 ? -10.979 -0.978 22.378 1.00 87.81 73 LEU A O 1
ATOM 621 N N . TYR A 1 74 ? -10.146 -2.304 20.773 1.00 87.31 74 TYR A N 1
ATOM 622 C CA . TYR A 1 74 ? -10.541 -3.544 21.443 1.00 87.31 74 TYR A CA 1
ATOM 623 C C . TYR A 1 74 ? -9.805 -3.728 22.778 1.00 87.31 74 TYR A C 1
ATOM 625 O O . TYR A 1 74 ? -10.424 -4.095 23.777 1.00 87.31 74 TYR A O 1
ATOM 633 N N . TYR A 1 75 ? -8.506 -3.426 22.821 1.00 85.69 75 TYR A N 1
ATOM 634 C CA . TYR A 1 75 ? -7.708 -3.464 24.047 1.00 85.69 75 TYR A CA 1
ATOM 635 C C . TYR A 1 75 ? -8.243 -2.477 25.102 1.00 85.69 75 TYR A C 1
ATOM 637 O O . TYR A 1 75 ? -8.508 -2.864 26.241 1.00 85.69 75 TYR A O 1
ATOM 645 N N . GLU A 1 76 ? -8.478 -1.222 24.718 1.00 84.25 76 GLU A N 1
ATOM 646 C CA . GLU A 1 76 ? -8.996 -0.163 25.594 1.00 84.25 76 GLU A CA 1
ATOM 647 C C . GLU A 1 76 ? -10.386 -0.507 26.160 1.00 84.25 76 GLU A C 1
ATOM 649 O O . GLU A 1 76 ? -10.650 -0.341 27.352 1.00 84.25 76 GLU A O 1
ATOM 654 N N . THR A 1 77 ? -11.276 -1.046 25.327 1.00 83.38 77 THR A N 1
ATOM 655 C CA . THR A 1 77 ? -12.647 -1.386 25.745 1.00 83.38 77 THR A CA 1
ATOM 656 C C . THR A 1 77 ? -12.717 -2.668 26.571 1.00 83.38 77 THR A C 1
ATOM 658 O O . THR A 1 77 ? -13.445 -2.723 27.562 1.00 83.38 77 THR A O 1
ATOM 661 N N . LYS A 1 78 ? -11.954 -3.706 26.207 1.00 81.12 78 LYS A N 1
ATOM 662 C CA . LYS A 1 78 ? -12.054 -5.020 26.857 1.00 81.12 78 LYS A CA 1
ATOM 663 C C . LYS A 1 78 ? -11.120 -5.192 28.049 1.00 81.12 78 LYS A C 1
ATOM 665 O O . LYS A 1 78 ? -11.535 -5.791 29.035 1.00 81.12 78 LYS A O 1
ATOM 670 N N . LEU A 1 79 ? -9.875 -4.725 27.950 1.00 76.69 79 LEU A N 1
ATOM 671 C CA . LEU A 1 79 ? -8.849 -4.964 28.974 1.00 76.69 79 LEU A CA 1
ATOM 672 C C . LEU A 1 79 ? -8.748 -3.815 29.973 1.00 76.69 79 LEU A C 1
ATOM 674 O O . LEU A 1 79 ? -8.559 -4.060 31.159 1.00 76.69 79 LEU A O 1
ATOM 678 N N . LYS A 1 80 ? -8.922 -2.571 29.517 1.00 79.00 80 LYS A N 1
ATOM 679 C CA . LYS A 1 80 ? -8.970 -1.396 30.403 1.00 79.00 80 LYS A CA 1
ATOM 680 C C . LYS A 1 80 ? -10.386 -1.022 30.845 1.00 79.00 80 LYS A C 1
ATOM 682 O O . LYS A 1 80 ? -10.552 -0.062 31.590 1.00 79.00 80 LYS A O 1
ATOM 687 N N . HIS A 1 81 ? -11.394 -1.781 30.407 1.00 80.69 81 HIS A N 1
ATOM 688 C CA . HIS A 1 81 ? -12.807 -1.589 30.749 1.00 80.69 81 HIS A CA 1
ATOM 689 C C . HIS A 1 81 ? -13.325 -0.165 30.492 1.00 80.69 81 HIS A C 1
ATOM 691 O O . HIS A 1 81 ? -14.259 0.296 31.154 1.00 80.69 81 HIS A O 1
ATOM 697 N N . LEU A 1 82 ? -12.732 0.550 29.531 1.00 84.94 82 LEU A N 1
ATOM 698 C CA . LEU A 1 82 ? -13.215 1.870 29.154 1.00 84.94 82 LEU A CA 1
ATOM 699 C C . LEU A 1 82 ? -14.561 1.746 28.442 1.00 84.94 82 LEU A C 1
ATOM 701 O O . LEU A 1 82 ? -14.797 0.824 27.658 1.00 84.94 82 LEU A O 1
ATOM 705 N N . SER A 1 83 ? -15.436 2.727 28.672 1.00 86.25 83 SER A N 1
ATOM 706 C CA . SER A 1 83 ? -16.646 2.862 27.865 1.00 86.25 83 SER A CA 1
ATOM 707 C C . SER A 1 83 ? -16.267 2.998 26.391 1.00 86.25 83 SER A C 1
ATOM 709 O O . SER A 1 83 ? -15.234 3.581 26.058 1.00 86.25 83 SER A O 1
ATOM 711 N N . LEU A 1 84 ? -17.121 2.502 25.496 1.00 85.31 84 LEU A N 1
ATOM 712 C CA . LEU A 1 84 ? -16.894 2.550 24.052 1.00 85.31 84 LEU A CA 1
ATOM 713 C C . LEU A 1 84 ? -16.470 3.947 23.565 1.00 85.31 84 LEU A C 1
ATOM 715 O O . LEU A 1 84 ? -15.511 4.085 22.812 1.00 85.31 84 LEU A O 1
ATOM 719 N N . ILE A 1 85 ? -17.153 4.993 24.036 1.00 87.44 85 ILE A N 1
ATOM 720 C CA . ILE A 1 85 ? -16.866 6.383 23.657 1.00 87.44 85 ILE A CA 1
ATOM 721 C C . ILE A 1 85 ? -15.463 6.799 24.115 1.00 87.44 85 ILE A C 1
ATOM 723 O O . ILE A 1 85 ? -14.742 7.440 23.350 1.00 87.44 85 ILE A O 1
ATOM 727 N N . ASN A 1 86 ? -15.064 6.429 25.334 1.00 87.44 86 ASN A N 1
ATOM 728 C CA . ASN A 1 86 ? -13.732 6.733 25.855 1.00 87.44 86 ASN A CA 1
ATOM 729 C C . ASN A 1 86 ? -12.653 5.920 25.130 1.00 87.44 86 ASN A C 1
ATOM 731 O O . ASN A 1 86 ? -11.625 6.483 24.771 1.00 87.44 86 ASN A O 1
ATOM 735 N N . GLY A 1 87 ? -12.921 4.651 24.806 1.00 86.38 87 GLY A N 1
ATOM 736 C CA . GLY A 1 87 ? -12.031 3.826 23.987 1.00 86.38 87 GLY A CA 1
ATOM 737 C C . GLY A 1 87 ? -11.800 4.416 22.592 1.00 86.38 87 GLY A C 1
ATOM 738 O O . GLY A 1 87 ? -10.661 4.477 22.133 1.00 86.38 87 GLY A O 1
ATOM 739 N N . ILE A 1 88 ? -12.849 4.929 21.934 1.00 87.94 88 ILE A N 1
ATOM 740 C CA . ILE A 1 88 ? -12.726 5.620 20.637 1.00 87.94 88 ILE A CA 1
ATOM 741 C C . ILE A 1 88 ? -11.898 6.907 20.780 1.00 87.94 88 ILE A C 1
ATOM 743 O O . ILE A 1 88 ? -11.060 7.193 19.922 1.00 87.94 88 ILE A O 1
ATOM 747 N N . LYS A 1 89 ? -12.096 7.681 21.859 1.00 87.81 89 LYS A N 1
ATOM 748 C CA . LYS A 1 89 ? -11.304 8.896 22.123 1.00 87.81 89 LYS A CA 1
ATOM 749 C C . LYS A 1 89 ? -9.826 8.572 22.298 1.00 87.81 89 LYS A C 1
ATOM 751 O O . LYS A 1 89 ? -9.016 9.180 21.601 1.00 87.81 89 LYS A O 1
ATOM 756 N N . GLU A 1 90 ? -9.493 7.606 23.147 1.00 87.38 90 GLU A N 1
ATOM 757 C CA . GLU A 1 90 ? -8.103 7.197 23.379 1.00 87.38 90 GLU A CA 1
ATOM 758 C C . GLU A 1 90 ? -7.454 6.656 22.104 1.00 87.38 90 GLU A C 1
ATOM 760 O O . GLU A 1 90 ? -6.378 7.108 21.716 1.00 87.38 90 GLU A O 1
ATOM 765 N N . THR A 1 91 ? -8.170 5.810 21.360 1.00 87.56 91 THR A N 1
ATOM 766 C CA . THR A 1 91 ? -7.710 5.296 20.058 1.00 87.56 91 THR A CA 1
ATOM 767 C C . THR A 1 91 ? -7.407 6.427 19.073 1.00 87.56 91 THR A C 1
ATOM 769 O O . THR A 1 91 ? -6.424 6.383 18.331 1.00 87.56 91 THR A O 1
ATOM 772 N N . SER A 1 92 ? -8.234 7.477 19.071 1.00 87.88 92 SER A N 1
ATOM 773 C CA . SER A 1 92 ? -8.015 8.640 18.212 1.00 87.88 92 SER A CA 1
ATOM 774 C C . SER A 1 92 ? -6.770 9.443 18.600 1.00 87.88 92 SER A C 1
ATOM 776 O O . SER A 1 92 ? -6.155 10.054 17.731 1.00 87.88 92 SER A O 1
ATOM 778 N N . ILE A 1 93 ? -6.392 9.454 19.881 1.00 86.44 93 ILE A N 1
ATOM 779 C CA . ILE A 1 93 ? -5.196 10.146 20.378 1.00 86.44 93 ILE A CA 1
ATOM 780 C C . ILE A 1 93 ? -3.945 9.321 20.066 1.00 86.44 93 ILE A C 1
ATOM 782 O O . ILE A 1 93 ? -2.930 9.887 19.666 1.00 86.44 93 ILE A O 1
ATOM 786 N N . SER A 1 94 ? -4.030 7.995 20.194 1.00 83.44 94 SER A N 1
ATOM 787 C CA . SER A 1 94 ? -2.907 7.080 19.968 1.00 83.44 94 SER A CA 1
ATOM 788 C C . SER A 1 94 ? -2.611 6.785 18.494 1.00 83.44 94 SER A C 1
ATOM 790 O O . SER A 1 94 ? -1.582 6.187 18.190 1.00 83.44 94 SER A O 1
ATOM 792 N N . SER A 1 95 ? -3.505 7.139 17.565 1.00 85.06 95 SER A N 1
ATOM 793 C CA . SER A 1 95 ? -3.312 6.847 16.141 1.00 85.06 95 SER A CA 1
ATOM 794 C C . SER A 1 95 ? -2.257 7.761 15.506 1.00 85.06 95 SER A C 1
ATOM 796 O O . SER A 1 95 ? -2.371 8.986 15.538 1.00 85.06 95 SER A O 1
ATOM 798 N N . ASN A 1 96 ? -1.255 7.161 14.857 1.00 83.44 96 ASN A N 1
ATOM 799 C CA . ASN A 1 96 ? -0.155 7.881 14.203 1.00 83.44 96 ASN A CA 1
ATOM 800 C C . ASN A 1 96 ? -0.555 8.552 12.875 1.00 83.44 96 ASN A C 1
ATOM 802 O O . ASN A 1 96 ? 0.184 9.387 12.350 1.00 83.44 96 ASN A O 1
ATOM 806 N N . ASN A 1 97 ? -1.706 8.186 12.302 1.00 88.50 97 ASN A N 1
ATOM 807 C CA . ASN A 1 97 ? -2.185 8.727 11.034 1.00 88.50 97 ASN A CA 1
ATOM 808 C C . ASN A 1 97 ? -3.257 9.803 11.271 1.00 88.50 97 ASN A C 1
ATOM 810 O O . ASN A 1 97 ? -4.251 9.564 11.956 1.00 88.50 97 ASN A O 1
ATOM 814 N N . LYS A 1 98 ? -3.070 10.989 10.675 1.00 88.31 98 LYS A N 1
ATOM 815 C CA . LYS A 1 98 ? -3.984 12.134 10.826 1.00 88.31 98 LYS A CA 1
ATOM 816 C C . LYS A 1 98 ? -5.394 11.846 10.312 1.00 88.31 98 LYS A C 1
ATOM 818 O O . LYS A 1 98 ? -6.348 12.299 10.938 1.00 88.31 98 LYS A O 1
ATOM 823 N N . GLU A 1 99 ? -5.533 11.106 9.217 1.00 88.69 99 GLU A N 1
ATOM 824 C CA . GLU A 1 99 ? -6.832 10.776 8.624 1.00 88.69 99 GLU A CA 1
ATOM 825 C C . GLU A 1 99 ? -7.594 9.802 9.517 1.00 88.69 99 GLU A C 1
ATOM 827 O O . GLU A 1 99 ? -8.713 10.104 9.930 1.00 88.69 99 GLU A O 1
ATOM 832 N N . VAL A 1 100 ? -6.942 8.716 9.942 1.00 89.25 100 VAL A N 1
ATOM 833 C CA . VAL A 1 100 ? -7.510 7.742 10.890 1.00 89.25 100 VAL A CA 1
ATOM 834 C C . VAL A 1 100 ? -7.886 8.414 12.219 1.00 89.25 100 VAL A C 1
ATOM 836 O O . VAL A 1 100 ? -8.991 8.228 12.729 1.00 89.25 100 VAL A O 1
ATOM 839 N N . CYS A 1 101 ? -7.007 9.269 12.749 1.00 89.75 101 CYS A N 1
ATOM 840 C CA . CYS A 1 101 ? -7.271 10.099 13.926 1.00 89.75 101 CYS A CA 1
ATOM 841 C C . CYS A 1 101 ? -8.512 10.986 13.732 1.00 89.75 101 CYS A C 1
ATOM 843 O O . CYS A 1 101 ? -9.380 11.049 14.606 1.00 89.75 101 CYS A O 1
ATOM 845 N N . SER A 1 102 ? -8.607 11.675 12.591 1.00 90.69 102 SER A N 1
ATOM 846 C CA . SER A 1 102 ? -9.727 12.568 12.283 1.00 90.69 102 SER A CA 1
ATOM 847 C C . SER A 1 102 ? -11.052 11.813 12.160 1.00 90.69 102 SER A C 1
ATOM 849 O O . SER A 1 102 ? -12.067 12.286 12.676 1.00 90.69 102 SER A O 1
ATOM 851 N N . TYR A 1 103 ? -11.018 10.610 11.587 1.00 91.62 103 TYR A N 1
ATOM 852 C CA . TYR A 1 103 ? -12.163 9.721 11.448 1.00 91.62 103 TYR A CA 1
ATOM 853 C C . TYR A 1 103 ? -12.684 9.254 12.818 1.00 91.62 103 TYR A C 1
ATOM 855 O O . TYR A 1 103 ? -13.839 9.521 13.158 1.00 91.62 103 TYR A O 1
ATOM 863 N N . PHE A 1 104 ? -11.825 8.699 13.685 1.00 91.12 104 PHE A N 1
ATOM 864 C CA . PHE A 1 104 ? -12.236 8.310 15.045 1.00 91.12 104 PHE A CA 1
ATOM 865 C C . PHE A 1 104 ? -12.690 9.503 15.904 1.00 91.12 104 PHE A C 1
ATOM 867 O O . PHE A 1 104 ? -13.640 9.378 16.682 1.00 91.12 104 PHE A O 1
ATOM 874 N N . LYS A 1 105 ? -12.077 10.687 15.742 1.00 91.19 105 LYS A N 1
ATOM 875 C CA . LYS A 1 105 ? -12.552 11.926 16.390 1.00 91.19 105 LYS A CA 1
ATOM 876 C C . LYS A 1 105 ? -13.947 12.326 15.914 1.00 91.19 105 LYS A C 1
ATOM 878 O O . LYS A 1 105 ? -14.746 12.775 16.738 1.00 91.19 105 LYS A O 1
ATOM 883 N N . SER A 1 106 ? -14.236 12.177 14.619 1.00 91.31 106 SER A N 1
ATOM 884 C CA . SER A 1 106 ? -15.561 12.452 14.053 1.00 91.31 106 SER A CA 1
ATOM 885 C C . SER A 1 106 ? -16.609 11.528 14.672 1.00 91.31 106 SER A C 1
ATOM 887 O O . SER A 1 106 ? -17.565 12.015 15.279 1.00 91.31 106 SER A O 1
ATOM 889 N N . ILE A 1 107 ? -16.359 10.212 14.643 1.00 91.00 107 ILE A N 1
ATOM 890 C CA . ILE A 1 107 ? -17.241 9.200 15.246 1.00 91.00 107 ILE A CA 1
ATOM 891 C C . ILE A 1 107 ? -17.497 9.523 16.719 1.00 91.00 107 ILE A C 1
ATOM 893 O O . ILE A 1 107 ? -18.645 9.619 17.147 1.00 91.00 107 ILE A O 1
ATOM 897 N N . SER A 1 108 ? -16.431 9.746 17.495 1.00 90.62 108 SER A N 1
ATOM 898 C CA . SER A 1 108 ? -16.544 10.026 18.928 1.00 90.62 108 SER A CA 1
ATOM 899 C C . SER A 1 108 ? -17.439 11.228 19.220 1.00 90.62 108 SER A C 1
ATOM 901 O O . SER A 1 108 ? -18.307 11.155 20.094 1.00 90.62 108 SER A O 1
ATOM 903 N N . ARG A 1 109 ? -17.252 12.334 18.485 1.00 90.94 109 ARG A N 1
ATOM 904 C CA . ARG A 1 109 ? -18.063 13.546 18.654 1.00 90.94 109 ARG A CA 1
ATOM 905 C C . ARG A 1 109 ? -19.533 13.258 18.373 1.00 90.94 109 ARG A C 1
ATOM 907 O O . ARG A 1 109 ? -20.363 13.558 19.221 1.00 90.94 109 ARG A O 1
ATOM 914 N N . ARG A 1 110 ? -19.850 12.637 17.237 1.00 89.75 110 ARG A N 1
ATOM 915 C CA . ARG A 1 110 ? -21.236 12.364 16.814 1.00 89.75 110 ARG A CA 1
ATOM 916 C C . ARG A 1 110 ? -21.967 11.444 17.787 1.00 89.75 110 ARG A C 1
ATOM 918 O O . ARG A 1 110 ? -23.065 11.770 18.229 1.00 89.75 110 ARG A O 1
ATOM 925 N N . VAL A 1 111 ? -21.310 10.367 18.216 1.00 90.56 111 VAL A N 1
ATOM 926 C CA . VA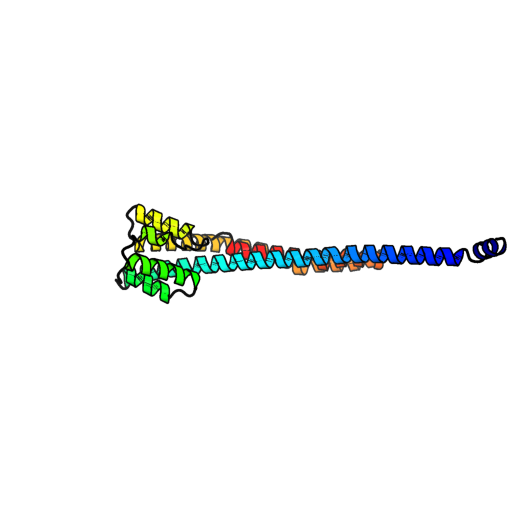L A 1 111 ? -21.865 9.453 19.226 1.00 90.56 111 VAL A CA 1
ATOM 927 C C . VAL A 1 111 ? -22.050 10.161 20.573 1.00 90.56 111 VAL A C 1
ATOM 929 O O . VAL A 1 111 ? -23.053 9.944 21.246 1.00 90.56 111 VAL A O 1
ATOM 932 N N . THR A 1 112 ? -21.139 11.068 20.952 1.00 89.56 112 THR A N 1
ATOM 933 C CA . THR A 1 112 ? -21.303 11.897 22.164 1.00 89.56 112 THR A CA 1
ATOM 934 C C . THR A 1 112 ? -22.531 12.814 22.068 1.00 89.56 112 THR A C 1
ATOM 936 O O . THR A 1 112 ? -23.180 13.063 23.079 1.00 89.56 112 THR A O 1
ATOM 939 N N . TYR A 1 113 ? -22.880 13.284 20.867 1.00 90.81 113 TYR A N 1
ATOM 940 C CA . TYR A 1 113 ? -24.083 14.085 20.609 1.00 90.81 113 TYR A CA 1
ATOM 941 C C . TYR A 1 113 ? -25.365 13.251 20.422 1.00 90.81 113 TYR A C 1
ATOM 943 O O . TYR A 1 113 ? -26.403 13.804 20.069 1.00 90.81 113 TYR A O 1
ATOM 951 N N . GLY A 1 114 ? -25.322 11.942 20.691 1.00 88.25 114 GLY A N 1
ATOM 952 C CA . GLY A 1 114 ? -26.500 11.069 20.686 1.00 88.25 114 GLY A CA 1
ATOM 953 C C . GLY A 1 114 ? -26.787 10.382 19.352 1.00 88.25 114 GLY A C 1
ATOM 954 O O . GLY A 1 114 ? -27.812 9.714 19.223 1.00 88.25 114 GLY A O 1
ATOM 955 N N . GLU A 1 115 ? -25.898 10.505 18.365 1.00 90.62 115 GLU A N 1
ATOM 956 C CA . GLU A 1 115 ? -26.030 9.751 17.124 1.00 90.62 115 GLU A CA 1
ATOM 957 C C . GLU A 1 115 ? -25.738 8.258 17.339 1.00 90.62 115 GLU A C 1
ATOM 959 O O . GLU A 1 115 ? -24.858 7.880 18.119 1.00 90.62 115 GLU A O 1
ATOM 964 N N . LYS A 1 116 ? -26.464 7.385 16.630 1.00 88.88 116 LYS A N 1
ATOM 965 C CA . LYS A 1 116 ? -26.203 5.945 16.676 1.00 88.88 116 LYS A CA 1
ATOM 966 C C . LYS A 1 116 ? -24.823 5.651 16.089 1.00 88.88 116 LYS A C 1
ATOM 968 O O . LYS A 1 116 ? -24.456 6.154 15.034 1.00 88.88 116 LYS A O 1
ATOM 973 N N . LEU A 1 117 ? -24.084 4.759 16.744 1.00 87.75 117 LEU A N 1
ATOM 974 C CA . LEU A 1 117 ? -22.733 4.360 16.336 1.00 87.75 117 LEU A CA 1
ATOM 975 C C . LEU A 1 117 ? -22.654 3.878 14.880 1.00 87.75 117 LEU A C 1
ATOM 977 O O . LEU A 1 117 ? -21.696 4.193 14.188 1.00 87.75 117 LEU A O 1
ATOM 981 N N . ILE A 1 118 ? -23.657 3.124 14.429 1.00 89.12 118 ILE A N 1
ATOM 982 C CA . ILE A 1 118 ? -23.730 2.588 13.064 1.00 89.12 118 ILE A CA 1
ATOM 983 C C . ILE A 1 118 ? -23.769 3.716 12.023 1.00 89.12 118 ILE A C 1
ATOM 985 O O . ILE A 1 118 ? -23.075 3.631 11.016 1.00 89.12 118 ILE A O 1
ATOM 989 N N . ASP A 1 119 ? -24.533 4.773 12.291 1.00 88.75 119 ASP A N 1
ATOM 990 C CA . ASP A 1 119 ? -24.673 5.930 11.399 1.00 88.75 119 ASP A CA 1
ATOM 991 C C . ASP A 1 119 ? -23.427 6.835 11.480 1.00 88.75 119 ASP A C 1
ATOM 993 O O . ASP A 1 119 ? -22.990 7.440 10.496 1.00 88.75 119 ASP A O 1
ATOM 997 N N . ALA A 1 120 ? -22.785 6.856 12.654 1.00 89.19 120 ALA A N 1
ATOM 998 C CA . ALA A 1 120 ? -21.540 7.576 12.878 1.00 89.19 120 ALA A CA 1
ATOM 999 C C . ALA A 1 120 ? -20.355 7.012 12.067 1.00 89.19 120 ALA A C 1
ATOM 1001 O O . ALA A 1 120 ? -19.457 7.782 11.727 1.00 89.19 120 ALA A O 1
ATOM 1002 N N . LEU A 1 121 ? -20.355 5.707 11.760 1.00 87.94 121 LEU A N 1
ATOM 1003 C CA . LEU A 1 121 ? -19.291 5.012 11.019 1.00 87.94 121 LEU A CA 1
ATOM 1004 C C . LEU A 1 121 ? -19.249 5.351 9.520 1.00 87.94 121 LEU A C 1
ATOM 1006 O O . LEU A 1 121 ? -18.192 5.264 8.911 1.00 87.94 121 LEU A O 1
ATOM 1010 N N . ASP A 1 122 ? -20.359 5.744 8.898 1.00 81.25 122 ASP A N 1
ATOM 1011 C CA . ASP A 1 122 ? -20.356 5.990 7.447 1.00 81.25 122 ASP A CA 1
ATOM 1012 C C . ASP A 1 122 ? -19.778 7.370 7.071 1.00 81.25 122 ASP A C 1
ATOM 1014 O O . ASP A 1 122 ? -19.369 7.594 5.931 1.00 81.25 122 ASP A O 1
ATOM 1018 N N . ASP A 1 123 ? -19.733 8.319 8.009 1.00 74.00 123 ASP A N 1
ATOM 1019 C CA . ASP A 1 123 ? -19.346 9.700 7.709 1.00 74.00 123 ASP A CA 1
ATOM 1020 C C . ASP A 1 123 ? -17.838 9.881 7.604 1.00 74.00 123 ASP A C 1
ATOM 1022 O O . ASP A 1 123 ? -17.080 9.554 8.520 1.00 74.00 123 ASP A O 1
ATOM 1026 N N . LYS A 1 124 ? -17.415 10.487 6.489 1.00 77.38 124 LYS A N 1
ATOM 1027 C CA . LYS A 1 124 ? -16.012 10.825 6.200 1.00 77.38 124 LYS A CA 1
ATOM 1028 C C . LYS A 1 124 ? -15.067 9.633 6.353 1.00 77.38 124 LYS A C 1
ATOM 1030 O O . LYS A 1 124 ? -13.899 9.816 6.693 1.00 77.38 124 LYS A O 1
ATOM 1035 N N . CYS A 1 125 ? -15.574 8.428 6.104 1.00 84.69 125 CYS A N 1
ATOM 1036 C CA . CYS A 1 125 ? -14.762 7.230 6.022 1.00 84.69 125 CYS A CA 1
ATOM 1037 C C . CYS A 1 125 ? -13.790 7.371 4.834 1.00 84.69 125 CYS A C 1
ATOM 1039 O O . CYS A 1 125 ? -14.254 7.580 3.709 1.00 84.69 125 CYS A O 1
ATOM 1041 N N . PRO A 1 126 ? -12.464 7.304 5.056 1.00 86.06 126 PRO A N 1
ATOM 1042 C CA . PRO A 1 126 ? -11.496 7.209 3.971 1.00 86.06 126 PRO A CA 1
ATOM 1043 C C . PRO A 1 126 ? -11.817 6.006 3.078 1.00 86.06 126 PRO A C 1
ATOM 1045 O O . PRO A 1 126 ? -12.135 4.920 3.572 1.00 86.06 126 PRO A O 1
ATOM 1048 N N . ASN A 1 127 ? -11.725 6.189 1.761 1.00 86.94 127 ASN A N 1
ATOM 1049 C CA . ASN A 1 127 ? -12.072 5.148 0.789 1.00 86.94 127 ASN A CA 1
ATOM 1050 C C . ASN A 1 127 ? -11.230 3.877 0.989 1.00 86.94 127 ASN A C 1
ATOM 1052 O O . ASN A 1 127 ? -11.706 2.767 0.768 1.00 86.94 127 ASN A O 1
ATOM 1056 N N . GLU A 1 128 ? -9.997 4.050 1.456 1.00 87.00 128 GLU A N 1
ATOM 1057 C CA . GLU A 1 128 ? -8.991 3.016 1.690 1.00 87.00 128 GLU A CA 1
ATOM 1058 C C . GLU A 1 128 ? -9.370 2.047 2.823 1.00 87.00 128 GLU A C 1
ATOM 1060 O O . GLU A 1 128 ? -8.805 0.956 2.908 1.00 87.00 128 GLU A O 1
ATOM 1065 N N . ILE A 1 129 ? -10.302 2.441 3.701 1.00 90.12 129 ILE A N 1
ATOM 1066 C CA . ILE A 1 129 ? -10.745 1.641 4.857 1.00 90.12 129 ILE A CA 1
ATOM 1067 C C . ILE A 1 129 ? -12.241 1.306 4.829 1.00 90.12 129 ILE A C 1
ATOM 1069 O O . ILE A 1 129 ? -12.776 0.735 5.785 1.00 90.12 129 ILE A O 1
ATOM 1073 N N . TYR A 1 130 ? -12.929 1.676 3.748 1.00 89.62 130 TYR A N 1
ATOM 1074 C CA . TYR A 1 130 ? -14.379 1.569 3.625 1.00 89.62 130 TYR A CA 1
ATOM 1075 C C . TYR A 1 130 ? -14.891 0.128 3.740 1.00 89.62 130 TYR A C 1
ATOM 1077 O O . TYR A 1 130 ? -15.921 -0.124 4.367 1.00 89.62 130 TYR A O 1
ATOM 1085 N N . ASP A 1 131 ? -14.161 -0.830 3.177 1.00 90.00 131 ASP A N 1
ATOM 1086 C CA . ASP A 1 131 ? -14.455 -2.264 3.240 1.00 90.00 131 ASP A CA 1
ATOM 1087 C C . ASP A 1 131 ? -14.400 -2.807 4.678 1.00 90.00 131 ASP A C 1
ATOM 1089 O O . ASP A 1 131 ? -15.311 -3.514 5.127 1.00 90.00 131 ASP A O 1
ATOM 1093 N N . MET A 1 132 ? -13.373 -2.421 5.437 1.00 90.75 132 MET A N 1
ATOM 1094 C CA . MET A 1 132 ? -13.227 -2.789 6.845 1.00 90.75 132 MET A CA 1
ATOM 1095 C C . MET A 1 132 ? -14.324 -2.153 7.700 1.00 90.75 132 MET A C 1
ATOM 1097 O O . MET A 1 132 ? -14.922 -2.832 8.534 1.00 90.75 132 MET A O 1
ATOM 1101 N N . VAL A 1 133 ? -14.637 -0.874 7.475 1.00 91.12 133 VAL A N 1
ATOM 1102 C CA . VAL A 1 133 ? -15.726 -0.177 8.180 1.00 91.12 133 VAL A CA 1
ATOM 1103 C C . VAL A 1 133 ? -17.084 -0.805 7.863 1.00 91.12 133 VAL A C 1
ATOM 1105 O O . VAL A 1 133 ? -17.868 -1.066 8.778 1.00 91.12 133 VAL A O 1
ATOM 1108 N N . SER A 1 134 ? -17.337 -1.134 6.597 1.00 90.75 134 SER A N 1
ATOM 1109 C CA . SER A 1 134 ? -18.553 -1.833 6.164 1.00 90.75 134 SER A CA 1
ATOM 1110 C C . SER A 1 134 ? -18.677 -3.209 6.818 1.00 90.75 134 SER A C 1
ATOM 1112 O O . SER A 1 134 ? -19.758 -3.588 7.270 1.00 90.75 134 SER A O 1
ATOM 1114 N N . SER A 1 135 ? -17.562 -3.933 6.951 1.00 90.69 135 SER A N 1
ATOM 1115 C CA . SER A 1 135 ? -17.512 -5.216 7.661 1.00 90.69 135 SER A CA 1
ATOM 1116 C C . SER A 1 135 ? -17.817 -5.049 9.152 1.00 90.69 135 SER A C 1
ATOM 1118 O O . SER A 1 135 ? -18.624 -5.796 9.709 1.00 90.69 135 SER A O 1
ATOM 1120 N N . ILE A 1 136 ? -17.242 -4.022 9.794 1.00 91.25 136 ILE A N 1
ATOM 1121 C CA . ILE A 1 136 ? -17.529 -3.691 11.196 1.00 91.25 136 ILE A CA 1
ATOM 1122 C C . ILE A 1 136 ? -19.025 -3.411 11.380 1.00 91.25 136 ILE A C 1
ATOM 1124 O O . ILE A 1 136 ? -19.655 -3.952 12.293 1.00 91.25 136 ILE A O 1
ATOM 1128 N N . LYS A 1 137 ? -19.604 -2.604 10.487 1.00 91.69 137 LYS A N 1
ATOM 1129 C CA . LYS A 1 137 ? -21.026 -2.252 10.474 1.00 91.69 137 LYS A CA 1
ATOM 1130 C C . LYS A 1 137 ? -21.931 -3.466 10.272 1.00 91.69 137 LYS A C 1
ATOM 1132 O O . LYS A 1 137 ? -22.915 -3.614 11.001 1.00 91.69 137 LYS A O 1
ATOM 1137 N N . GLY A 1 138 ? -21.598 -4.339 9.322 1.00 90.44 138 GLY A N 1
ATOM 1138 C CA . GLY A 1 138 ? -22.333 -5.580 9.065 1.00 90.44 138 GLY A CA 1
ATOM 1139 C C . GLY A 1 138 ? -22.369 -6.482 10.299 1.00 90.44 138 GLY A C 1
ATOM 1140 O O . GLY A 1 138 ? -23.441 -6.909 10.729 1.00 90.44 138 GLY A O 1
ATOM 1141 N N . ASN A 1 139 ? -21.219 -6.663 10.949 1.00 91.69 139 ASN A N 1
ATOM 1142 C CA . ASN A 1 139 ? -21.110 -7.422 12.194 1.00 91.69 139 ASN A CA 1
ATOM 1143 C C . ASN A 1 139 ? -21.960 -6.808 13.322 1.00 91.69 139 ASN A C 1
ATOM 1145 O O . ASN A 1 139 ? -22.679 -7.535 14.008 1.00 91.69 139 ASN A O 1
ATOM 1149 N N . ILE A 1 140 ? -21.951 -5.481 13.496 1.00 90.12 140 ILE A N 1
ATOM 1150 C CA . ILE A 1 140 ? -22.783 -4.821 14.522 1.00 90.12 140 ILE A CA 1
ATOM 1151 C C . ILE A 1 140 ? -24.269 -4.992 14.220 1.00 90.12 140 ILE A C 1
ATOM 1153 O O . ILE A 1 140 ? -25.055 -5.298 15.114 1.00 90.12 140 ILE A O 1
ATOM 1157 N N . SER A 1 141 ? -24.651 -4.851 12.951 1.00 89.56 141 SER A N 1
ATOM 1158 C CA . SER A 1 141 ? -26.035 -5.034 12.501 1.00 89.56 141 SER A CA 1
ATOM 1159 C C . SER A 1 141 ? -26.527 -6.467 12.738 1.00 89.56 141 SER A C 1
ATOM 1161 O O . SER A 1 141 ? -27.706 -6.673 13.006 1.00 89.56 141 SER A O 1
ATOM 1163 N N . SER A 1 142 ? -25.618 -7.450 12.716 1.00 89.31 142 SER A N 1
ATOM 1164 C CA . SER A 1 142 ? -25.900 -8.850 13.073 1.00 89.31 142 SER A CA 1
ATOM 1165 C C . SER A 1 142 ? -25.969 -9.125 14.587 1.00 89.31 142 SER A C 1
ATOM 1167 O O . SER A 1 142 ? -26.168 -10.266 14.996 1.00 89.31 142 SER A O 1
ATOM 1169 N N . GLY A 1 143 ? -25.818 -8.096 15.430 1.00 85.75 143 GLY A N 1
ATOM 1170 C CA . GLY A 1 143 ? -25.890 -8.202 16.892 1.00 85.75 143 GLY A CA 1
ATOM 1171 C C . GLY A 1 143 ? -24.539 -8.388 17.588 1.00 85.75 143 GLY A C 1
ATOM 1172 O O . GLY A 1 143 ? -24.501 -8.645 18.793 1.00 85.75 143 GLY A O 1
ATOM 1173 N N . MET A 1 144 ? -23.420 -8.260 16.869 1.00 87.44 144 MET A N 1
ATOM 1174 C CA . MET A 1 144 ? -22.093 -8.295 17.480 1.00 87.44 144 MET A CA 1
ATOM 1175 C C . MET A 1 144 ? -21.775 -6.960 18.168 1.00 87.44 144 MET A C 1
ATOM 1177 O O . MET A 1 144 ? -21.978 -5.889 17.608 1.00 87.44 144 MET A O 1
ATOM 1181 N N . ASP A 1 145 ? -21.216 -7.011 19.376 1.00 86.56 145 ASP A N 1
ATOM 1182 C CA . ASP A 1 145 ? -20.685 -5.816 20.042 1.00 86.56 145 ASP A CA 1
ATOM 1183 C C . ASP A 1 145 ? -19.560 -5.176 19.204 1.00 86.56 145 ASP A C 1
ATOM 1185 O O . ASP A 1 145 ? -18.749 -5.886 18.601 1.00 86.56 145 ASP A O 1
ATOM 1189 N N . PHE A 1 146 ? -19.483 -3.843 19.198 1.00 84.19 146 PHE A N 1
ATOM 1190 C CA . PHE A 1 146 ? -18.501 -3.062 18.448 1.00 84.19 146 PHE A CA 1
ATOM 1191 C C . PHE A 1 146 ? -17.075 -3.540 18.702 1.00 84.19 146 PHE A C 1
ATOM 1193 O O . PHE A 1 146 ? -16.355 -3.816 17.751 1.00 84.19 146 PHE A O 1
ATOM 1200 N N . GLY A 1 147 ? -16.686 -3.734 19.967 1.00 82.50 147 GLY A N 1
ATOM 1201 C CA . GLY A 1 147 ? -15.337 -4.200 20.303 1.00 82.50 147 GLY A CA 1
ATOM 1202 C C . GLY A 1 147 ? -15.019 -5.580 19.709 1.00 82.50 147 GLY A C 1
ATOM 1203 O O . GLY A 1 147 ? -13.924 -5.801 19.192 1.00 82.50 147 GLY A O 1
ATOM 1204 N N . LYS A 1 148 ? -15.986 -6.508 19.716 1.00 84.12 148 LYS A N 1
ATOM 1205 C CA . LYS A 1 148 ? -15.826 -7.845 19.112 1.00 84.12 148 LYS A CA 1
ATOM 1206 C C . LYS A 1 148 ? -15.796 -7.780 17.584 1.00 84.12 148 LYS A C 1
ATOM 1208 O O . LYS A 1 148 ? -14.991 -8.475 16.971 1.00 84.12 148 LYS A O 1
ATOM 1213 N N . SER A 1 149 ? -16.631 -6.929 16.995 1.00 87.62 149 SER A N 1
ATOM 1214 C CA . SER A 1 149 ? -16.680 -6.676 15.554 1.00 87.62 149 SER A CA 1
ATOM 1215 C C . SER A 1 149 ? -15.352 -6.111 15.043 1.00 87.62 149 SER A C 1
ATOM 1217 O O . SER A 1 149 ? -14.738 -6.669 14.133 1.00 87.62 149 SER A O 1
ATOM 1219 N N . SER A 1 150 ? -14.857 -5.077 15.721 1.00 87.00 150 SER A N 1
ATOM 1220 C CA . SER A 1 150 ? -13.530 -4.495 15.562 1.00 87.00 150 SER A CA 1
ATOM 1221 C C . SER A 1 150 ? -12.425 -5.555 15.602 1.00 87.00 150 SER A C 1
ATOM 1223 O O . SER A 1 150 ? -11.638 -5.673 14.664 1.00 87.00 150 SER A O 1
ATOM 1225 N N . TYR A 1 151 ? -12.398 -6.390 16.643 1.00 88.69 151 TYR A N 1
ATOM 1226 C CA . TYR A 1 151 ? -11.399 -7.452 16.765 1.00 88.69 151 TYR A CA 1
ATOM 1227 C C . TYR A 1 151 ? -11.507 -8.520 15.665 1.00 88.69 151 TYR A C 1
ATOM 1229 O O . TYR A 1 151 ? -10.488 -9.018 15.190 1.00 88.69 151 TYR A O 1
ATOM 1237 N N . SER A 1 152 ? -12.723 -8.868 15.235 1.00 89.12 152 SER A N 1
ATOM 1238 C CA . SER A 1 152 ? -12.936 -9.822 14.142 1.00 89.12 152 SER A CA 1
ATOM 1239 C C . SER A 1 152 ? -12.342 -9.315 12.829 1.00 89.12 152 SER A C 1
ATOM 1241 O O . SER A 1 152 ? -11.688 -10.081 12.123 1.00 89.12 152 SER A O 1
ATOM 1243 N N . VAL A 1 153 ? -12.539 -8.031 12.516 1.00 90.44 153 VAL A N 1
ATOM 1244 C CA . VAL A 1 153 ? -11.956 -7.409 11.319 1.00 90.44 153 VAL A CA 1
ATOM 1245 C C . VAL A 1 153 ? -10.438 -7.331 11.442 1.00 90.44 153 VAL A C 1
ATOM 1247 O O . VAL A 1 153 ? -9.745 -7.765 10.530 1.00 90.44 153 VAL A O 1
ATOM 1250 N N . TYR A 1 154 ? -9.910 -6.917 12.597 1.00 90.56 154 TYR A N 1
ATOM 1251 C CA . TYR A 1 154 ? -8.468 -6.952 12.865 1.00 90.56 154 TYR A CA 1
ATOM 1252 C C . TYR A 1 154 ? -7.857 -8.343 12.629 1.00 90.56 154 TYR A C 1
ATOM 1254 O O . TYR A 1 154 ? -6.867 -8.475 11.914 1.00 90.56 154 TYR A O 1
ATOM 1262 N N . LYS A 1 155 ? -8.463 -9.394 13.195 1.00 90.19 155 LYS A N 1
ATOM 1263 C CA . LYS A 1 155 ? -7.973 -10.771 13.049 1.00 90.19 155 LYS A CA 1
ATOM 1264 C C . LYS A 1 155 ? -8.035 -11.247 11.597 1.00 90.19 155 LYS A C 1
ATOM 1266 O O . LYS A 1 155 ? -7.122 -11.931 11.150 1.00 90.19 155 LYS A O 1
ATOM 1271 N N . SER A 1 156 ? -9.097 -10.890 10.873 1.00 88.50 156 SER A N 1
ATOM 1272 C CA . SER A 1 156 ? -9.224 -11.190 9.445 1.00 88.50 156 SER A CA 1
ATOM 1273 C C . SER A 1 156 ? -8.100 -10.543 8.636 1.00 88.50 156 SER A C 1
ATOM 1275 O O . SER A 1 156 ? -7.488 -11.216 7.814 1.00 88.50 156 SER A O 1
ATOM 1277 N N . GLU A 1 157 ? -7.802 -9.267 8.882 1.00 88.00 157 GLU A N 1
ATOM 1278 C CA . GLU A 1 157 ? -6.747 -8.552 8.156 1.00 88.00 157 GLU A CA 1
ATOM 1279 C C . GLU A 1 157 ? -5.347 -9.076 8.502 1.00 88.00 157 GLU A C 1
ATOM 1281 O O . GLU A 1 157 ? -4.547 -9.277 7.597 1.00 88.00 157 GLU A O 1
ATOM 1286 N N . ILE A 1 158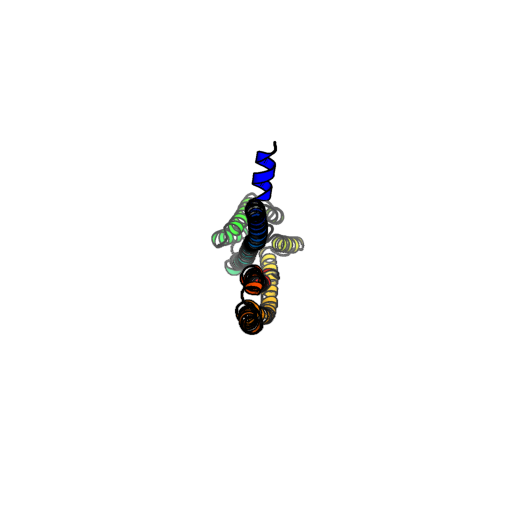 ? -5.064 -9.411 9.767 1.00 85.94 158 ILE A N 1
ATOM 1287 C CA . ILE A 1 158 ? -3.784 -10.050 10.126 1.00 85.94 158 ILE A CA 1
ATOM 1288 C C . ILE A 1 158 ? -3.628 -11.424 9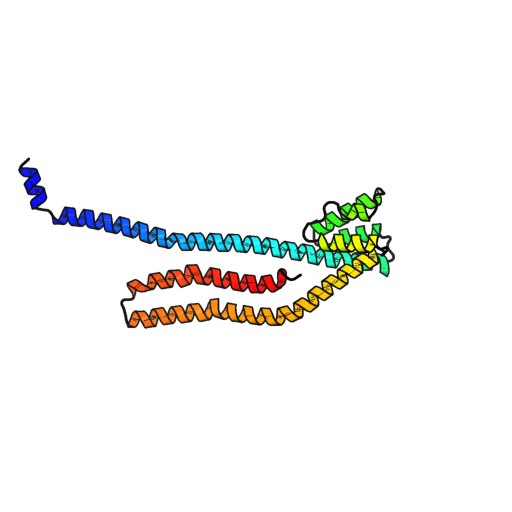.480 1.00 85.94 158 ILE A C 1
ATOM 1290 O O . ILE A 1 158 ? -2.539 -11.770 9.030 1.00 85.94 158 ILE A O 1
ATOM 1294 N N . ASN A 1 159 ? -4.691 -12.228 9.439 1.00 82.94 159 ASN A N 1
ATOM 1295 C CA . ASN A 1 159 ? -4.618 -13.533 8.791 1.00 82.94 159 ASN A CA 1
ATOM 1296 C C . ASN A 1 159 ? -4.328 -13.384 7.294 1.00 82.94 159 ASN A C 1
ATOM 1298 O O . ASN A 1 159 ? -3.447 -14.074 6.792 1.00 82.94 159 ASN A O 1
ATOM 1302 N N . LYS A 1 160 ? -4.978 -12.426 6.616 1.00 82.75 160 LYS A N 1
ATOM 1303 C CA . LYS A 1 160 ? -4.628 -12.076 5.234 1.00 82.75 160 LYS A CA 1
ATOM 1304 C C . LYS A 1 160 ? -3.163 -11.653 5.125 1.00 82.75 160 LYS A C 1
ATOM 1306 O O . LYS A 1 160 ? -2.454 -12.181 4.283 1.00 82.75 160 LYS A O 1
ATOM 1311 N N . GLU A 1 161 ? -2.678 -10.759 5.988 1.00 76.06 161 GLU A N 1
ATOM 1312 C CA . GLU A 1 161 ? -1.271 -10.329 5.975 1.00 76.06 161 GLU A CA 1
ATOM 1313 C C . GLU A 1 161 ? -0.289 -11.498 6.161 1.00 76.06 161 GLU A C 1
ATOM 1315 O O . GLU A 1 161 ? 0.742 -11.538 5.484 1.00 76.06 161 GLU A O 1
ATOM 1320 N N . ASN A 1 162 ? -0.608 -12.462 7.027 1.00 76.31 162 ASN A N 1
ATOM 1321 C CA . ASN A 1 162 ? 0.216 -13.649 7.255 1.00 76.31 162 ASN A CA 1
ATOM 1322 C C . ASN A 1 162 ? 0.223 -14.582 6.036 1.00 76.31 162 ASN A C 1
ATOM 1324 O O . ASN A 1 162 ? 1.305 -14.955 5.580 1.00 76.31 162 ASN A O 1
ATOM 1328 N N . ASP A 1 163 ? -0.944 -14.885 5.463 1.00 73.19 163 ASP A N 1
ATOM 1329 C CA . ASP A 1 163 ? -1.061 -15.715 4.254 1.00 73.19 163 ASP A CA 1
ATOM 1330 C C . ASP A 1 163 ? -0.311 -15.069 3.071 1.00 73.19 163 ASP A C 1
ATOM 1332 O O . ASP A 1 163 ? 0.387 -15.729 2.296 1.00 73.19 163 ASP A O 1
ATOM 1336 N N . LEU A 1 164 ? -0.371 -13.738 2.981 1.00 67.62 164 LEU A N 1
ATOM 1337 C CA . LEU A 1 164 ? 0.382 -12.962 2.001 1.00 67.62 164 LEU A CA 1
ATOM 1338 C C . LEU A 1 164 ? 1.882 -12.979 2.276 1.00 67.62 164 LEU A C 1
ATOM 1340 O O . LEU A 1 164 ? 2.664 -12.977 1.331 1.00 67.62 164 LEU A O 1
ATOM 1344 N N . SER A 1 165 ? 2.318 -12.983 3.536 1.00 64.25 165 SER A N 1
ATOM 1345 C CA . SER A 1 165 ? 3.744 -12.988 3.886 1.00 64.25 165 SER A CA 1
ATOM 1346 C C . SER A 1 165 ? 4.461 -14.257 3.408 1.00 64.25 165 SER A C 1
ATOM 1348 O O . SER A 1 165 ? 5.587 -14.178 2.906 1.00 64.25 165 SER A O 1
ATOM 1350 N N . GLU A 1 166 ? 3.783 -15.406 3.461 1.00 64.38 166 GLU A N 1
ATOM 1351 C CA . GLU A 1 166 ? 4.301 -16.672 2.936 1.00 64.38 166 GLU A CA 1
ATOM 1352 C C . GLU A 1 166 ? 4.436 -16.625 1.407 1.00 64.38 166 GLU A C 1
ATOM 1354 O O . GLU A 1 166 ? 5.457 -17.030 0.844 1.00 64.38 166 GLU A O 1
ATOM 1359 N N . TYR A 1 167 ? 3.455 -16.032 0.723 1.00 62.12 167 TYR A N 1
ATOM 1360 C CA . TYR A 1 167 ? 3.497 -15.838 -0.727 1.00 62.12 167 TYR A CA 1
ATOM 1361 C C . TYR A 1 167 ? 4.527 -14.774 -1.165 1.00 62.12 167 TYR A C 1
ATOM 1363 O O . TYR A 1 167 ? 5.201 -14.924 -2.194 1.00 62.12 167 TYR A O 1
ATOM 1371 N N . LYS A 1 168 ? 4.720 -13.721 -0.359 1.00 63.12 168 LYS A N 1
ATOM 1372 C CA . LYS A 1 168 ? 5.723 -12.659 -0.559 1.00 63.12 168 LYS A CA 1
ATOM 1373 C C . LYS A 1 168 ? 7.145 -13.199 -0.541 1.00 63.12 168 LYS A C 1
ATOM 1375 O O . LYS A 1 168 ? 7.958 -12.763 -1.351 1.00 63.12 168 LYS A O 1
ATOM 1380 N N . ALA A 1 169 ? 7.456 -14.179 0.307 1.00 62.84 169 ALA A N 1
ATOM 1381 C CA . ALA A 1 169 ? 8.783 -14.798 0.323 1.00 62.84 169 ALA A CA 1
ATOM 1382 C C . ALA A 1 169 ? 9.140 -15.423 -1.042 1.00 62.84 169 ALA A C 1
ATOM 1384 O O . ALA A 1 169 ? 10.248 -15.235 -1.554 1.00 62.84 169 ALA A O 1
ATOM 1385 N N . TYR A 1 170 ? 8.174 -16.093 -1.677 1.00 62.69 170 TYR A N 1
ATOM 1386 C CA . TYR A 1 170 ? 8.345 -16.701 -2.998 1.00 62.69 170 TYR A CA 1
ATOM 1387 C C . TYR A 1 170 ? 8.411 -15.657 -4.128 1.00 62.69 170 TYR A C 1
ATOM 1389 O O . TYR A 1 170 ? 9.261 -15.727 -5.025 1.00 62.69 170 TYR A O 1
ATOM 1397 N N . SER A 1 171 ? 7.538 -14.650 -4.093 1.00 63.03 171 SER A N 1
ATOM 1398 C CA . SER A 1 171 ? 7.486 -13.612 -5.128 1.00 63.03 171 SER A CA 1
ATOM 1399 C C . SER A 1 171 ? 8.675 -12.642 -5.059 1.00 63.03 171 SER A C 1
ATOM 1401 O O . SER A 1 171 ? 9.221 -12.276 -6.105 1.00 63.03 171 SER A O 1
ATOM 1403 N N . ALA A 1 172 ? 9.148 -12.290 -3.860 1.00 66.06 172 ALA A N 1
ATOM 1404 C CA . ALA A 1 172 ? 10.329 -11.456 -3.654 1.00 66.06 172 ALA A CA 1
ATOM 1405 C C . ALA A 1 172 ? 11.575 -12.099 -4.270 1.00 66.06 172 ALA A C 1
ATOM 1407 O O . ALA A 1 172 ? 12.362 -11.407 -4.920 1.00 66.06 172 ALA A O 1
ATOM 1408 N N . GLN A 1 173 ? 11.722 -13.424 -4.157 1.00 69.31 173 GLN A N 1
ATOM 1409 C CA . GLN A 1 173 ? 12.803 -14.156 -4.817 1.00 69.31 173 GLN A CA 1
ATOM 1410 C C . GLN A 1 173 ? 12.703 -14.038 -6.347 1.00 69.31 173 GLN A C 1
ATOM 1412 O O . GLN A 1 173 ? 13.677 -13.656 -6.997 1.00 69.31 173 GLN A O 1
ATOM 1417 N N . LYS A 1 174 ? 11.513 -14.261 -6.924 1.00 71.81 174 LYS A N 1
ATOM 1418 C CA . LYS A 1 174 ? 11.261 -14.135 -8.373 1.00 71.81 174 LYS A CA 1
ATOM 1419 C C . LYS A 1 174 ? 11.589 -12.737 -8.914 1.00 71.81 174 LYS A C 1
ATOM 1421 O O . LYS A 1 174 ? 12.271 -12.613 -9.934 1.00 71.81 174 LYS A O 1
ATOM 1426 N N . TYR A 1 175 ? 11.110 -11.680 -8.258 1.00 67.31 175 TYR A N 1
ATOM 1427 C CA . TYR A 1 175 ? 11.343 -10.308 -8.720 1.00 67.31 175 TYR A CA 1
ATOM 1428 C C . TYR A 1 175 ? 12.751 -9.794 -8.407 1.00 67.31 175 TYR A C 1
ATOM 1430 O O . TYR A 1 175 ? 13.270 -8.984 -9.173 1.00 67.31 175 TYR A O 1
ATOM 1438 N N . SER A 1 176 ? 13.404 -10.308 -7.362 1.00 69.25 176 SER A N 1
ATOM 1439 C CA . SER A 1 176 ? 14.832 -10.079 -7.113 1.00 69.25 176 SER A CA 1
ATOM 1440 C C . SER A 1 176 ? 15.685 -10.636 -8.259 1.00 69.25 176 SER A C 1
ATOM 1442 O O . SER A 1 176 ? 16.504 -9.913 -8.831 1.00 69.25 176 SER A O 1
ATOM 1444 N N . THR A 1 177 ? 15.419 -11.874 -8.697 1.00 72.56 177 THR A N 1
ATOM 1445 C CA . THR A 1 177 ? 16.095 -12.473 -9.861 1.00 72.56 177 THR A CA 1
ATOM 1446 C C . THR A 1 177 ? 15.848 -11.672 -11.142 1.00 72.56 177 THR A C 1
ATOM 1448 O O . THR A 1 177 ? 16.791 -11.388 -11.881 1.00 72.56 177 THR A O 1
ATOM 1451 N N . LEU A 1 178 ? 14.606 -11.242 -11.394 1.00 69.50 178 LEU A N 1
ATOM 1452 C CA . LEU A 1 178 ? 14.287 -10.368 -12.531 1.00 69.50 178 LEU A CA 1
ATOM 1453 C C . LEU A 1 178 ? 14.987 -9.004 -12.432 1.00 69.50 178 LEU A C 1
ATOM 1455 O O . LEU A 1 178 ? 15.429 -8.466 -13.446 1.00 69.50 178 LEU A O 1
ATOM 1459 N N . GLY A 1 179 ? 15.119 -8.458 -11.222 1.00 70.06 179 GLY A N 1
ATOM 1460 C CA . GLY A 1 179 ? 15.818 -7.204 -10.966 1.00 70.06 179 GLY A CA 1
ATOM 1461 C C . GLY A 1 179 ? 17.292 -7.298 -11.341 1.00 70.06 179 GLY A C 1
ATOM 1462 O O . GLY A 1 179 ? 17.778 -6.436 -12.068 1.00 70.06 179 GLY A O 1
ATOM 1463 N N . ILE A 1 180 ? 17.968 -8.372 -10.918 1.00 73.12 180 ILE A N 1
ATOM 1464 C CA . ILE A 1 180 ? 19.363 -8.677 -11.281 1.00 73.12 180 ILE A CA 1
ATOM 1465 C C . ILE A 1 180 ? 19.503 -8.862 -12.799 1.00 73.12 180 ILE A C 1
ATOM 1467 O O . ILE A 1 180 ? 20.442 -8.341 -13.407 1.00 73.12 180 ILE A O 1
ATOM 1471 N N . LEU A 1 181 ? 18.557 -9.564 -13.432 1.00 70.06 181 LEU A N 1
ATOM 1472 C CA . LEU A 1 181 ? 18.562 -9.753 -14.883 1.00 70.06 181 LEU A CA 1
ATOM 1473 C C . LEU A 1 181 ? 18.464 -8.419 -15.632 1.00 70.06 181 LEU A C 1
ATOM 1475 O O . LEU A 1 181 ? 19.224 -8.194 -16.570 1.00 70.06 181 LEU A O 1
ATOM 1479 N N . ALA A 1 182 ? 17.573 -7.523 -15.210 1.00 73.00 182 ALA A N 1
ATOM 1480 C CA . ALA A 1 182 ? 17.368 -6.238 -15.873 1.00 73.00 182 ALA A CA 1
ATOM 1481 C C . ALA A 1 182 ? 18.477 -5.212 -15.587 1.00 73.00 182 ALA A C 1
ATOM 1483 O O . ALA A 1 182 ? 18.798 -4.422 -16.471 1.00 73.00 182 ALA A O 1
ATOM 1484 N N . SER A 1 183 ? 19.058 -5.196 -14.382 1.00 72.00 183 SER A N 1
ATOM 1485 C CA . SER A 1 183 ? 20.041 -4.174 -13.982 1.00 72.00 183 SER A CA 1
ATOM 1486 C C . SER A 1 183 ? 21.494 -4.554 -14.250 1.00 72.00 183 SER A C 1
ATOM 1488 O O . SER A 1 183 ? 22.329 -3.663 -14.387 1.00 72.00 183 SER A O 1
ATOM 1490 N N . ILE A 1 184 ? 21.805 -5.851 -14.310 1.00 74.25 184 ILE A N 1
ATOM 1491 C CA . ILE A 1 184 ? 23.181 -6.342 -14.449 1.00 74.25 184 ILE A CA 1
ATOM 1492 C C . ILE A 1 184 ? 23.301 -7.178 -15.720 1.00 74.25 184 ILE A C 1
ATOM 1494 O O . ILE A 1 184 ? 24.042 -6.811 -16.627 1.00 74.25 184 ILE A O 1
ATOM 1498 N N . VAL A 1 185 ? 22.533 -8.266 -15.832 1.00 76.19 185 VAL A N 1
ATOM 1499 C CA . VAL A 1 185 ? 22.737 -9.253 -16.907 1.00 76.19 185 VAL A CA 1
ATOM 1500 C C . VAL A 1 185 ? 22.433 -8.665 -18.287 1.00 76.19 185 VAL A C 1
ATOM 1502 O O . VAL A 1 185 ? 23.276 -8.747 -19.176 1.00 76.19 185 VAL A O 1
ATOM 1505 N N . MET A 1 186 ? 21.273 -8.031 -18.478 1.00 73.38 186 MET A N 1
ATOM 1506 C CA . MET A 1 186 ? 20.893 -7.414 -19.755 1.00 73.38 186 MET A CA 1
ATOM 1507 C C . MET A 1 186 ? 21.877 -6.318 -20.192 1.00 73.38 186 MET A C 1
ATOM 1509 O O . MET A 1 186 ? 22.374 -6.411 -21.315 1.00 73.38 186 MET A O 1
ATOM 1513 N N . PRO A 1 187 ? 22.217 -5.319 -19.351 1.00 75.69 187 PRO A N 1
ATOM 1514 C CA . PRO A 1 187 ? 23.230 -4.319 -19.688 1.00 75.69 187 PRO A CA 1
ATOM 1515 C C . PRO A 1 187 ? 24.580 -4.927 -20.066 1.00 75.69 187 PRO A C 1
ATOM 1517 O O . PRO A 1 187 ? 25.185 -4.492 -21.045 1.00 75.69 187 PRO A O 1
ATOM 1520 N N . SER A 1 188 ? 25.034 -5.955 -19.340 1.00 76.25 188 SER A N 1
ATOM 1521 C CA . SER A 1 188 ? 26.286 -6.650 -19.647 1.00 76.25 188 SER A CA 1
ATOM 1522 C C . SER A 1 188 ? 26.223 -7.393 -20.982 1.00 76.25 188 SER A C 1
ATOM 1524 O O . SER A 1 188 ? 27.123 -7.226 -21.800 1.00 76.25 188 SER A O 1
ATOM 1526 N N . PHE A 1 189 ? 25.159 -8.156 -21.255 1.00 77.56 189 PHE A N 1
ATOM 1527 C CA . PHE A 1 189 ? 24.968 -8.832 -22.547 1.00 77.56 189 PHE A CA 1
ATOM 1528 C C . PHE A 1 189 ? 24.901 -7.840 -23.710 1.00 77.56 189 PHE A C 1
ATOM 1530 O O . PHE A 1 189 ? 25.481 -8.086 -24.766 1.00 77.56 189 PHE A O 1
ATOM 1537 N N . ILE A 1 190 ? 24.238 -6.701 -23.507 1.00 77.62 190 ILE A N 1
ATOM 1538 C CA . ILE A 1 190 ? 24.171 -5.621 -24.491 1.00 77.62 190 ILE A CA 1
ATOM 1539 C C . ILE A 1 190 ? 25.565 -5.033 -24.743 1.00 77.62 190 ILE A C 1
ATOM 1541 O O . ILE A 1 190 ? 25.971 -4.930 -25.896 1.00 77.62 190 ILE A O 1
ATOM 1545 N N . MET A 1 191 ? 26.326 -4.715 -23.691 1.00 73.69 191 MET A N 1
ATOM 1546 C CA . MET A 1 191 ? 27.717 -4.247 -23.791 1.00 73.69 191 MET A CA 1
ATOM 1547 C C . MET A 1 191 ? 28.610 -5.240 -24.547 1.00 73.69 191 MET A C 1
ATOM 1549 O O . MET A 1 191 ? 29.318 -4.850 -25.475 1.00 73.69 191 MET A O 1
ATOM 1553 N N . PHE A 1 192 ? 28.553 -6.529 -24.203 1.00 78.75 192 PHE A N 1
ATOM 1554 C CA . PHE A 1 192 ? 29.326 -7.561 -24.899 1.00 78.75 192 PHE A CA 1
ATOM 1555 C C . PHE A 1 192 ? 28.893 -7.725 -26.358 1.00 78.75 192 PHE A C 1
ATOM 1557 O O . PHE A 1 192 ? 29.747 -7.876 -27.229 1.00 78.75 192 PHE A O 1
ATOM 1564 N N . GLY A 1 193 ? 27.593 -7.630 -26.647 1.00 74.25 193 GLY A N 1
ATOM 1565 C CA . GLY A 1 193 ? 27.062 -7.627 -28.010 1.00 74.25 193 GLY A CA 1
ATOM 1566 C C . GLY A 1 193 ? 27.548 -6.431 -28.832 1.00 74.25 193 GLY A C 1
ATOM 1567 O O . GLY A 1 193 ? 27.932 -6.610 -29.987 1.00 74.25 193 GLY A O 1
ATOM 1568 N N . VAL A 1 194 ? 27.609 -5.233 -28.234 1.00 72.19 194 VAL A N 1
ATOM 1569 C CA . VAL A 1 194 ? 28.174 -4.023 -28.863 1.00 72.19 194 VAL A CA 1
ATOM 1570 C C . VAL A 1 194 ? 29.634 -4.256 -29.228 1.00 72.19 194 VAL A C 1
ATOM 1572 O O . VAL A 1 194 ? 30.018 -4.052 -30.379 1.00 72.19 194 VAL A O 1
ATOM 1575 N N . ILE A 1 195 ? 30.438 -4.709 -28.262 1.00 74.94 195 ILE A N 1
ATOM 1576 C CA . ILE A 1 195 ? 31.874 -4.939 -28.451 1.00 74.94 195 ILE A CA 1
ATOM 1577 C C . ILE A 1 195 ? 32.090 -6.013 -29.524 1.00 74.94 195 ILE A C 1
ATOM 1579 O O . ILE A 1 195 ? 32.782 -5.756 -30.508 1.00 74.94 195 ILE A O 1
ATOM 1583 N N . GLY A 1 196 ? 31.435 -7.170 -29.401 1.00 77.62 196 GLY A N 1
ATOM 1584 C CA . GLY A 1 196 ? 31.562 -8.283 -30.344 1.00 77.62 196 GLY A CA 1
ATOM 1585 C C . GLY A 1 196 ? 31.129 -7.926 -31.766 1.00 77.62 196 GLY A C 1
ATOM 1586 O O . GLY A 1 196 ? 31.844 -8.218 -32.723 1.00 77.62 196 GLY A O 1
ATOM 1587 N N . TYR A 1 197 ? 30.002 -7.228 -31.925 1.00 70.12 197 TYR A N 1
ATOM 1588 C CA . TYR A 1 197 ? 29.541 -6.804 -33.247 1.00 70.12 197 TYR A CA 1
ATOM 1589 C C . TYR A 1 197 ? 30.436 -5.713 -33.842 1.00 70.12 197 TYR A C 1
ATOM 1591 O O . TYR A 1 197 ? 30.675 -5.699 -35.049 1.00 70.12 197 TYR A O 1
ATOM 1599 N N . SER A 1 198 ? 30.965 -4.813 -33.012 1.00 70.31 198 SER A N 1
ATOM 1600 C CA . SER A 1 198 ? 31.853 -3.747 -33.480 1.00 70.31 198 SER A CA 1
ATOM 1601 C C . SER A 1 198 ? 33.210 -4.229 -33.993 1.00 70.31 198 SER A C 1
ATOM 1603 O O . SER A 1 198 ? 33.849 -3.538 -34.780 1.00 70.31 198 SER A O 1
ATOM 1605 N N . ILE A 1 199 ? 33.631 -5.425 -33.577 1.00 73.19 199 ILE A N 1
ATOM 1606 C CA . ILE A 1 199 ? 34.810 -6.101 -34.125 1.00 73.19 199 ILE A CA 1
ATOM 1607 C C . ILE A 1 199 ? 34.519 -6.615 -35.547 1.00 73.19 199 ILE A C 1
ATOM 1609 O O . ILE A 1 199 ? 35.410 -6.623 -36.390 1.00 73.19 199 ILE A O 1
ATOM 1613 N N . ILE A 1 200 ? 33.271 -7.010 -35.833 1.00 74.12 200 ILE A N 1
ATOM 1614 C CA . ILE A 1 200 ? 32.853 -7.585 -37.125 1.00 74.12 200 ILE A CA 1
ATOM 1615 C C . ILE A 1 200 ? 32.415 -6.503 -38.133 1.00 74.12 200 ILE A C 1
ATOM 1617 O O . ILE A 1 200 ? 32.543 -6.694 -39.339 1.00 74.12 200 ILE A O 1
ATOM 1621 N N . ASN A 1 201 ? 31.894 -5.362 -37.672 1.00 67.31 201 ASN A N 1
ATOM 1622 C CA . ASN A 1 201 ? 31.296 -4.312 -38.508 1.00 67.31 201 ASN A CA 1
ATOM 1623 C C . ASN A 1 201 ? 31.588 -2.900 -37.964 1.00 67.31 201 ASN A C 1
ATOM 1625 O O . ASN A 1 201 ? 31.834 -2.724 -36.777 1.00 67.31 201 ASN A O 1
ATOM 1629 N N . SER A 1 202 ? 31.483 -1.854 -38.800 1.00 64.75 202 SER A N 1
ATOM 1630 C CA . SER A 1 202 ? 31.756 -0.467 -38.373 1.00 64.75 202 SER A CA 1
ATOM 1631 C C . SER A 1 202 ? 30.910 -0.006 -37.170 1.00 64.75 202 SER A C 1
ATOM 1633 O O . SER A 1 202 ? 29.691 0.159 -37.267 1.00 64.75 202 SER A O 1
ATOM 1635 N N . PHE A 1 203 ? 31.610 0.316 -36.076 1.00 60.28 203 PHE A N 1
ATOM 1636 C CA . PHE A 1 203 ? 31.114 0.754 -34.760 1.00 60.28 203 PHE A CA 1
ATOM 1637 C C . PHE A 1 203 ? 30.026 1.853 -34.807 1.00 60.28 203 PHE A C 1
ATOM 1639 O O . PHE A 1 203 ? 29.053 1.823 -34.052 1.00 60.28 203 PHE A O 1
ATOM 1646 N N . LEU A 1 204 ? 30.147 2.808 -35.738 1.00 59.19 204 LEU A N 1
ATOM 1647 C CA . LEU A 1 204 ? 29.312 4.017 -35.800 1.00 59.19 204 LEU A CA 1
ATOM 1648 C C . LEU A 1 204 ? 27.822 3.771 -36.078 1.00 59.19 204 LEU A C 1
ATOM 1650 O O . LEU A 1 204 ? 26.998 4.588 -35.677 1.00 59.19 204 LEU A O 1
ATOM 1654 N N . LYS A 1 205 ? 27.447 2.675 -36.752 1.00 60.53 205 LYS A N 1
ATOM 1655 C CA . LYS A 1 205 ? 26.035 2.434 -37.117 1.00 60.53 205 LYS A CA 1
ATOM 1656 C C . LYS A 1 205 ? 25.206 1.831 -35.984 1.00 60.53 205 LYS A C 1
ATOM 1658 O O . LYS A 1 205 ? 23.984 1.900 -36.022 1.00 60.53 205 LYS A O 1
ATOM 1663 N N . ILE A 1 206 ? 25.858 1.241 -34.987 1.00 64.69 206 ILE A N 1
ATOM 1664 C CA . ILE A 1 206 ? 25.209 0.354 -34.015 1.00 64.69 206 ILE A CA 1
ATOM 1665 C C . ILE A 1 206 ? 25.249 0.889 -32.592 1.00 64.69 206 ILE A C 1
ATOM 1667 O O . ILE A 1 206 ? 24.341 0.604 -31.811 1.00 64.69 206 ILE A O 1
ATOM 1671 N N . PHE A 1 207 ? 26.217 1.757 -32.296 1.00 65.69 207 PHE A N 1
ATOM 1672 C CA . PHE A 1 207 ? 26.270 2.512 -31.050 1.00 65.69 207 PHE A CA 1
ATOM 1673 C C . PHE A 1 207 ? 24.926 3.190 -30.722 1.00 65.69 207 PHE A C 1
ATOM 1675 O O . PHE A 1 207 ? 24.440 3.089 -29.602 1.00 65.69 207 PHE A O 1
ATOM 1682 N N . TRP A 1 208 ? 24.260 3.769 -31.726 1.00 63.59 208 TRP A N 1
ATOM 1683 C CA . TRP A 1 208 ? 22.973 4.454 -31.567 1.00 63.59 208 TRP A CA 1
ATOM 1684 C C . TRP A 1 208 ? 21.830 3.540 -31.121 1.00 63.59 208 TRP A C 1
ATOM 1686 O O . TRP A 1 208 ? 21.106 3.877 -30.184 1.00 63.59 208 TRP A O 1
ATOM 1696 N N . ALA A 1 209 ? 21.679 2.373 -31.755 1.00 66.50 209 ALA A N 1
ATOM 1697 C CA . ALA A 1 209 ? 20.635 1.414 -31.399 1.00 66.50 209 ALA A CA 1
ATOM 1698 C C . ALA A 1 209 ? 20.820 0.913 -29.959 1.00 66.50 209 ALA A C 1
ATOM 1700 O O . ALA A 1 209 ? 19.858 0.813 -29.200 1.00 66.50 209 ALA A O 1
ATOM 1701 N N . PHE A 1 210 ? 22.065 0.676 -29.550 1.00 67.81 210 PHE A N 1
ATOM 1702 C CA . PHE A 1 210 ? 22.371 0.206 -28.205 1.00 67.81 210 PHE A CA 1
ATOM 1703 C C . PHE A 1 210 ? 22.266 1.290 -27.132 1.00 67.81 210 PHE A C 1
ATOM 1705 O O . PHE A 1 210 ? 21.764 0.997 -26.046 1.00 67.81 210 PHE A O 1
ATOM 1712 N N . SER A 1 211 ? 22.652 2.537 -27.425 1.00 65.19 211 SER A N 1
ATOM 1713 C CA . SER A 1 211 ? 22.423 3.662 -26.513 1.00 65.19 211 SER A CA 1
ATOM 1714 C C . SER A 1 211 ? 20.935 3.832 -26.212 1.00 65.19 211 SER A C 1
ATOM 1716 O O . SER A 1 211 ? 20.590 3.990 -25.044 1.00 65.19 211 SER A O 1
ATOM 1718 N N . ILE A 1 212 ? 20.054 3.708 -27.215 1.00 68.56 212 ILE A N 1
ATOM 1719 C CA . ILE A 1 212 ? 18.593 3.759 -27.019 1.00 68.56 212 ILE A CA 1
ATOM 1720 C C . ILE A 1 212 ? 18.115 2.617 -26.109 1.00 68.56 212 ILE A C 1
ATOM 1722 O O . ILE A 1 212 ? 17.343 2.857 -25.185 1.00 68.56 212 ILE A O 1
ATOM 1726 N N . VAL A 1 213 ? 18.586 1.380 -26.299 1.00 69.81 213 VAL A N 1
ATOM 1727 C CA . VAL A 1 213 ? 18.179 0.250 -25.437 1.00 69.81 213 VAL A CA 1
ATOM 1728 C C . VAL A 1 213 ? 18.640 0.463 -23.987 1.00 69.81 213 VAL A C 1
ATOM 1730 O O . VAL A 1 213 ? 17.838 0.334 -23.059 1.00 69.81 213 VAL A O 1
ATOM 1733 N N . LEU A 1 214 ? 19.905 0.845 -23.783 1.00 70.50 214 LEU A N 1
ATOM 1734 C CA . LEU A 1 214 ? 20.492 1.061 -22.454 1.00 70.50 214 LEU A CA 1
ATOM 1735 C C . LEU A 1 214 ? 19.851 2.223 -21.688 1.00 70.50 214 LEU A C 1
ATOM 1737 O O . LEU A 1 214 ? 19.707 2.136 -20.471 1.00 70.50 214 LEU A O 1
ATOM 1741 N N . THR A 1 215 ? 19.465 3.300 -22.376 1.00 67.38 215 THR A N 1
ATOM 1742 C CA . THR A 1 215 ? 18.959 4.518 -21.719 1.00 67.38 215 THR A CA 1
ATOM 1743 C C . THR A 1 215 ? 17.440 4.652 -21.731 1.00 67.38 215 THR A C 1
ATOM 1745 O O . THR A 1 215 ? 16.887 5.212 -20.787 1.00 67.38 215 THR A O 1
ATOM 1748 N N . CYS A 1 216 ? 16.745 4.120 -22.740 1.00 67.38 216 CYS A N 1
ATOM 1749 C CA . CYS A 1 216 ? 15.293 4.267 -22.867 1.00 67.38 216 CYS A CA 1
ATOM 1750 C C . CYS A 1 216 ? 14.512 3.011 -22.465 1.00 67.38 216 CYS A C 1
ATOM 1752 O O . CYS A 1 216 ? 13.372 3.138 -22.038 1.00 67.38 216 CYS A O 1
ATOM 1754 N N . ILE A 1 217 ? 15.080 1.804 -22.584 1.00 68.50 217 ILE A N 1
ATOM 1755 C CA . ILE A 1 217 ? 14.329 0.556 -22.336 1.00 68.50 217 ILE A CA 1
ATOM 1756 C C . ILE A 1 217 ? 14.657 -0.030 -20.963 1.00 68.50 217 ILE A C 1
ATOM 1758 O O . ILE A 1 217 ? 13.752 -0.374 -20.202 1.00 68.50 217 ILE A O 1
ATOM 1762 N N . ILE A 1 218 ? 15.941 -0.111 -20.611 1.00 73.12 218 ILE A N 1
ATOM 1763 C CA . ILE A 1 218 ? 16.371 -0.757 -19.363 1.00 73.12 218 ILE A CA 1
ATOM 1764 C C . ILE A 1 218 ? 15.863 -0.028 -18.105 1.00 73.12 218 ILE A C 1
ATOM 1766 O O . ILE A 1 218 ? 15.328 -0.710 -17.227 1.00 73.12 218 ILE A O 1
ATOM 1770 N N . PRO A 1 219 ? 15.945 1.314 -17.979 1.00 72.94 219 PRO A N 1
ATOM 1771 C CA . PRO A 1 219 ? 15.503 1.986 -16.757 1.00 72.94 219 PRO A CA 1
ATOM 1772 C C . PRO A 1 219 ? 13.995 1.836 -16.484 1.00 72.94 219 PRO A C 1
ATOM 1774 O O . PRO A 1 219 ? 13.645 1.515 -15.345 1.00 72.94 219 PRO A O 1
ATOM 1777 N N . PRO A 1 220 ? 13.089 1.968 -17.479 1.00 69.06 220 PRO A N 1
ATOM 1778 C CA . PRO A 1 220 ? 11.673 1.645 -17.296 1.00 69.06 220 PRO A CA 1
ATOM 1779 C C . PRO A 1 220 ? 11.420 0.190 -16.929 1.00 69.06 220 PRO A C 1
ATOM 1781 O O . PRO A 1 220 ? 10.629 -0.066 -16.030 1.00 69.06 220 PRO A O 1
ATOM 1784 N N . VAL A 1 221 ? 12.090 -0.763 -17.583 1.00 71.19 221 VAL A N 1
ATOM 1785 C CA . VAL A 1 221 ? 11.916 -2.196 -17.293 1.00 71.19 221 VAL A CA 1
ATOM 1786 C C . VAL A 1 221 ? 12.367 -2.520 -15.869 1.00 71.19 221 VAL A C 1
ATOM 1788 O O . VAL A 1 221 ? 11.636 -3.179 -15.130 1.00 71.19 221 VAL A O 1
ATOM 1791 N N . TYR A 1 222 ? 13.522 -2.002 -15.447 1.00 75.75 222 TYR A N 1
ATOM 1792 C CA . TYR A 1 222 ? 14.002 -2.149 -14.075 1.00 75.75 222 TYR A CA 1
ATOM 1793 C C . TYR A 1 222 ? 13.035 -1.523 -13.065 1.00 75.75 222 TYR A C 1
ATOM 1795 O O . TYR A 1 222 ? 12.717 -2.147 -12.050 1.00 75.75 222 TYR A O 1
ATOM 1803 N N . LEU A 1 223 ? 12.514 -0.325 -13.353 1.00 71.56 223 LEU A N 1
ATOM 1804 C CA . LEU A 1 223 ? 11.491 0.300 -12.519 1.00 71.56 223 LEU A CA 1
ATOM 1805 C C . LEU A 1 223 ? 10.232 -0.560 -12.447 1.00 71.56 223 LEU A C 1
ATOM 1807 O O . LEU A 1 223 ? 9.799 -0.846 -11.339 1.00 71.56 223 LEU A O 1
ATOM 1811 N N . ILE A 1 224 ? 9.689 -1.041 -13.570 1.00 72.69 224 ILE A N 1
ATOM 1812 C CA . ILE A 1 224 ? 8.510 -1.926 -13.599 1.00 72.69 224 ILE A CA 1
ATOM 1813 C C . ILE A 1 224 ? 8.747 -3.178 -12.755 1.00 72.69 224 ILE A C 1
ATOM 1815 O O . ILE A 1 224 ? 7.864 -3.572 -12.000 1.00 72.69 224 ILE A O 1
ATOM 1819 N N . ILE A 1 225 ? 9.922 -3.803 -12.846 1.00 74.69 225 ILE A N 1
ATOM 1820 C CA . ILE A 1 225 ? 10.248 -4.993 -12.049 1.00 74.69 225 ILE A CA 1
ATOM 1821 C C . ILE A 1 225 ? 10.310 -4.645 -10.561 1.00 74.69 225 ILE A C 1
ATOM 1823 O O . ILE A 1 225 ? 9.709 -5.344 -9.747 1.00 74.69 225 ILE A O 1
ATOM 1827 N N . LYS A 1 226 ? 10.972 -3.540 -10.204 1.00 72.12 226 LYS A N 1
ATOM 1828 C CA . LYS A 1 226 ? 11.054 -3.052 -8.820 1.00 72.12 226 LYS A CA 1
ATOM 1829 C C . LYS A 1 226 ? 9.678 -2.690 -8.261 1.00 72.12 226 LYS A C 1
ATOM 1831 O O . LYS A 1 226 ? 9.398 -2.929 -7.091 1.00 72.12 226 LYS A O 1
ATOM 1836 N N . LEU A 1 227 ? 8.816 -2.129 -9.096 1.00 66.56 227 LEU A N 1
ATOM 1837 C CA . LEU A 1 227 ? 7.446 -1.794 -8.737 1.00 66.56 227 LEU A CA 1
ATOM 1838 C C . LEU A 1 227 ? 6.582 -3.022 -8.642 1.00 66.56 227 LEU A C 1
ATOM 1840 O O . LEU A 1 227 ? 5.752 -3.054 -7.758 1.00 66.56 227 LEU A O 1
ATOM 1844 N N . LYS A 1 228 ? 6.782 -4.032 -9.490 1.00 66.50 228 LYS A N 1
ATOM 1845 C CA . LYS A 1 228 ? 6.081 -5.302 -9.342 1.00 66.50 228 LYS A CA 1
ATOM 1846 C C . LYS A 1 228 ? 6.488 -6.007 -8.059 1.00 66.50 228 LYS A C 1
ATOM 1848 O O . LYS A 1 228 ? 5.599 -6.424 -7.330 1.00 66.50 228 LYS A O 1
ATOM 1853 N N . MET A 1 229 ? 7.786 -6.043 -7.749 1.00 68.50 229 MET A N 1
ATOM 1854 C CA . MET A 1 229 ? 8.306 -6.555 -6.478 1.00 68.50 229 MET A CA 1
ATOM 1855 C C . MET A 1 229 ? 7.591 -5.901 -5.297 1.00 68.50 229 MET A C 1
ATOM 1857 O O . MET A 1 229 ? 6.986 -6.587 -4.488 1.00 68.50 229 MET A O 1
ATOM 1861 N N . LYS A 1 230 ? 7.572 -4.566 -5.278 1.00 60.28 230 LYS A N 1
ATOM 1862 C CA . LYS A 1 230 ? 6.911 -3.797 -4.226 1.00 60.28 230 LYS A CA 1
ATOM 1863 C C . LYS A 1 230 ? 5.386 -3.867 -4.285 1.00 60.28 230 LYS A C 1
ATOM 1865 O O . LYS A 1 230 ? 4.740 -3.838 -3.260 1.00 60.28 230 LYS A O 1
ATOM 1870 N N . SER A 1 231 ? 4.771 -3.965 -5.458 1.00 55.78 231 SER A N 1
ATOM 1871 C CA . SER A 1 231 ? 3.314 -4.064 -5.584 1.00 55.78 231 SER A CA 1
ATOM 1872 C C . SER A 1 231 ? 2.801 -5.411 -5.105 1.00 55.78 231 SER A C 1
ATOM 1874 O O . SER A 1 231 ? 1.671 -5.470 -4.661 1.00 55.78 231 SER A O 1
ATOM 1876 N N . VAL A 1 232 ? 3.612 -6.472 -5.145 1.00 57.84 232 VAL A N 1
ATOM 1877 C CA . VAL A 1 232 ? 3.264 -7.710 -4.439 1.00 57.84 232 VAL A CA 1
ATOM 1878 C C . VAL A 1 232 ? 3.333 -7.510 -2.921 1.00 57.84 232 VAL A C 1
ATOM 1880 O O . VAL A 1 232 ? 2.595 -8.156 -2.187 1.00 57.84 232 VAL A O 1
ATOM 1883 N N . ASP A 1 233 ? 4.113 -6.541 -2.433 1.00 52.97 233 ASP A N 1
ATOM 1884 C CA . ASP A 1 233 ? 4.036 -6.123 -1.030 1.00 52.97 233 ASP A CA 1
ATOM 1885 C C . ASP A 1 233 ? 2.742 -5.349 -0.705 1.00 52.97 233 ASP A C 1
ATOM 1887 O O . ASP A 1 233 ? 2.326 -5.350 0.455 1.00 52.97 233 ASP A O 1
ATOM 1891 N N . PHE A 1 234 ? 2.101 -4.737 -1.710 1.00 45.22 234 PHE A N 1
ATOM 1892 C CA . PHE A 1 234 ? 0.997 -3.784 -1.564 1.00 45.22 234 PHE A CA 1
ATOM 1893 C C . PHE A 1 234 ? -0.363 -4.324 -2.083 1.00 45.22 234 PHE A C 1
ATOM 1895 O O . PHE A 1 234 ? -1.239 -4.611 -1.285 1.00 45.22 234 PHE A O 1
ATOM 1902 N N . ASN A 1 235 ? -0.549 -4.579 -3.379 1.00 43.56 235 ASN A N 1
ATOM 1903 C CA . ASN A 1 235 ? -1.839 -4.871 -4.039 1.00 43.56 235 ASN A CA 1
ATOM 1904 C C . ASN A 1 235 ? -2.620 -6.128 -3.595 1.00 43.56 235 ASN A C 1
ATOM 1906 O O . ASN A 1 235 ? -3.671 -6.395 -4.176 1.00 43.56 235 ASN A O 1
ATOM 1910 N N . GLU A 1 236 ? -2.147 -6.910 -2.630 1.00 45.09 236 GLU A N 1
ATOM 1911 C CA . GLU A 1 236 ? -2.862 -8.111 -2.176 1.00 45.09 236 GLU A CA 1
ATOM 1912 C C . GLU A 1 236 ? -3.374 -8.024 -0.722 1.00 45.09 236 GLU A C 1
ATOM 1914 O O . GLU A 1 236 ? -3.975 -8.991 -0.263 1.00 45.09 236 GLU A O 1
ATOM 1919 N N . VAL A 1 237 ? -3.210 -6.876 -0.032 1.00 39.28 237 VAL A N 1
ATOM 1920 C CA . VAL A 1 237 ? -3.845 -6.572 1.280 1.00 39.28 237 VAL A CA 1
ATOM 1921 C C . VAL A 1 237 ? -5.268 -6.045 1.111 1.00 39.28 237 VAL A C 1
ATOM 1923 O O . VAL A 1 237 ? -5.431 -5.070 0.344 1.00 39.28 237 VAL A O 1
#

Secondary structure (DSSP, 8-state):
-HHHHHHHHH-HHHHHHHHHHHHHHHHHHHHHHHHHHHHHHHHHHHHHHHHHHHHHHHHHHHHHHHHHHHHHHHHHHHTS---HHHHHHHHHHH-S-HHHHHHHHHHHHHHHTT--HHHHTTTT--GGGHHHHHHHHHHHHTT--HHHHHHHHHHHHH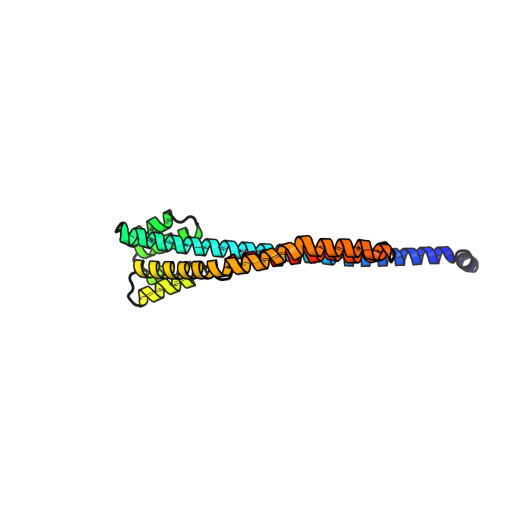HHHHHHHHHHHHHHHHHHHHHHIIIIIHHHHHHHHHHHHHHHS-GGGTHHHHHHIIIIIHHHHHHHHHHHHHHHHHTT-

Foldseek 3Di:
DVVVVVVCVVCVPVVVVVVVVVVVVVVVVVVVVVLVVLVVVLVVLVVVLVVVLVVLVVLVVLQVLLLVLLLQLLCCCPVVVDDSLVSLQVSLVPRPDPLSSVLSVQLSVCVVVVDDSLVSLVPSPDPSCVVLSVQLSVCVVVVDDSSVSSVVSSVVVVVLVVVLVVVLVVVLVVLVVVLCCLPPVVLVVLVVVLVVVCVVDPSVPCVSVSVCCVNRPSVSSSVVSVVVSVVSVGVRD

pLDDT: mean 76.08, std 11.74, range [39.28, 91.69]